Protein AF-A0AAP0NX34-F1 (afdb_monomer_lite)

Sequence (256 aa):
MAVDNGIPSLGGNAHNDNLYKAECFARQSLKLQDDLESLGLKIKHHEGNLRFLKSQENVLDEYILDVQVSLGKYHSSSIGTQVENGNLDGSQSEEKTIAQISQIENSAARVVCELKNGHTDQASNPSLINNVLGVVAALGKVEDDNLSWPYVGELAAGDPQKKLALPKPRPPNGTCPSGFIDFAVNMINVEIANSSCLTASGLGLRETLFYSLFSRLQVYKTRTEMMSALPCISDGALSLDGGMIKRTGFFSLGSR

Secondary structure (DSSP, 8-state):
-----------SSHHHHHHHHHHHHHHHHHHHHHHHHHHHHHHHHHHHHHHHHHHHHHHHHHHHHHHHHHHHHHHHHHTT-----S--HHHHHHHHHHHHHHTSTT-HHHHHHHHHHS---S-S-TTTGGG----HHHH-----S-------S-B-TT-TT--B-PPPP--TTSPSPTTEEEEHHHHS---GGGSSS-STTS--TIIIIIHHHHTT-EEES-HHHHHHTGGG-SS-EEETTS-EE-TTSPBP-S--

Foldseek 3Di:
DDDDDDDPPPDPDPVVVVVVVVVVVVVVVVVVVVVVVVVVVVVVVVVVVVVVVVVVVVVVVVVVVVVVVVVVVVVVVVVVDPDDDDDPPLVVVLVVLLVVLCVDPPDPLNVLSCVVPDPDDDDDDPVPNVPPPHDCSSQDDDDDDFFDDFAPAAFDPPDLQRHGPDDAFADPPGDRQPFWDAQPLRVDRGDSVQCWPPDPVTHGCSRGVSCSGRPREIEGADPVSVVVSVVRDQQWYAHPVGWTAHNVRDTDDDDD

pLDDT: mean 79.09, std 18.11, range [36.25, 98.56]

Structure (mmCIF, N/CA/C/O backbone):
data_AF-A0AAP0NX34-F1
#
_entry.id   AF-A0AAP0NX34-F1
#
loop_
_atom_site.group_PDB
_atom_site.id
_atom_site.type_symbol
_atom_site.label_atom_id
_atom_site.label_alt_id
_atom_site.label_comp_id
_atom_site.label_asym_id
_atom_site.label_entity_id
_atom_site.label_seq_id
_atom_site.pdbx_PDB_ins_code
_atom_site.Cartn_x
_atom_site.Cartn_y
_atom_site.Cartn_z
_atom_site.occupancy
_atom_site.B_iso_or_equiv
_atom_site.auth_seq_id
_atom_site.auth_comp_id
_atom_site.auth_asym_id
_atom_site.auth_atom_id
_atom_site.pdbx_PDB_model_num
ATOM 1 N N . MET A 1 1 ? 16.782 -55.923 -96.695 1.00 36.25 1 MET A N 1
ATOM 2 C CA . MET A 1 1 ? 18.089 -55.338 -96.312 1.00 36.25 1 MET A CA 1
ATOM 3 C C . MET A 1 1 ? 17.909 -53.830 -96.394 1.00 36.25 1 MET A C 1
ATOM 5 O O . MET A 1 1 ? 17.469 -53.391 -97.439 1.00 36.25 1 MET A O 1
ATOM 9 N N . ALA A 1 2 ? 18.092 -53.004 -95.373 1.00 37.66 2 ALA A N 1
ATOM 10 C CA . ALA A 1 2 ? 18.761 -53.158 -94.091 1.00 37.66 2 ALA A CA 1
ATOM 11 C C . ALA A 1 2 ? 17.989 -52.391 -92.995 1.00 37.66 2 ALA A C 1
ATOM 13 O O . ALA A 1 2 ? 17.083 -51.615 -93.284 1.00 37.66 2 ALA A O 1
ATOM 14 N N . VAL A 1 3 ? 18.344 -52.712 -91.757 1.00 45.59 3 VAL A N 1
ATOM 15 C CA . VAL A 1 3 ? 17.783 -52.283 -90.474 1.00 45.59 3 VAL A CA 1
ATOM 16 C C . VAL A 1 3 ? 18.402 -50.939 -90.085 1.00 45.59 3 VAL A C 1
ATOM 18 O O . VAL A 1 3 ? 19.604 -50.789 -90.286 1.00 45.59 3 VAL A O 1
ATOM 21 N N . ASP A 1 4 ? 17.650 -50.033 -89.456 1.00 36.56 4 ASP A N 1
ATOM 22 C CA . ASP A 1 4 ? 18.234 -49.203 -88.395 1.00 36.56 4 ASP A CA 1
ATOM 23 C C . ASP A 1 4 ? 17.209 -48.857 -87.302 1.00 36.56 4 ASP A C 1
ATOM 25 O O . ASP A 1 4 ? 16.029 -48.624 -87.566 1.00 36.56 4 ASP A O 1
ATOM 29 N N . ASN A 1 5 ? 17.692 -48.931 -86.066 1.00 40.81 5 ASN A N 1
ATOM 30 C CA . ASN A 1 5 ? 16.992 -48.943 -84.788 1.00 40.81 5 ASN A CA 1
ATOM 31 C C . ASN A 1 5 ? 17.168 -47.604 -84.047 1.00 40.81 5 ASN A C 1
ATOM 33 O O . ASN A 1 5 ? 18.237 -47.009 -84.093 1.00 40.81 5 ASN A O 1
ATOM 37 N N . GLY A 1 6 ? 16.189 -47.251 -83.203 1.00 41.56 6 GLY A N 1
ATOM 38 C CA . GLY A 1 6 ? 16.324 -46.259 -82.118 1.00 41.56 6 GLY A CA 1
ATOM 39 C C . GLY A 1 6 ? 16.130 -44.808 -82.579 1.00 41.56 6 GLY A C 1
ATOM 40 O O . GLY A 1 6 ? 16.539 -44.433 -83.662 1.00 41.56 6 GLY A O 1
ATOM 41 N N . ILE A 1 7 ? 15.497 -43.899 -81.837 1.00 41.50 7 ILE A N 1
ATOM 42 C CA . ILE A 1 7 ? 15.416 -43.686 -80.385 1.00 41.50 7 ILE A CA 1
ATOM 43 C C . ILE A 1 7 ? 14.105 -42.911 -80.111 1.00 41.50 7 ILE A C 1
ATOM 45 O O . ILE A 1 7 ? 13.767 -42.029 -80.904 1.00 41.50 7 ILE A O 1
ATOM 49 N N . PRO A 1 8 ? 13.358 -43.158 -79.014 1.00 42.84 8 PRO A N 1
ATOM 50 C CA . PRO A 1 8 ? 12.272 -42.262 -78.627 1.00 42.84 8 PRO A CA 1
ATOM 51 C C . PRO A 1 8 ? 12.887 -40.925 -78.205 1.00 42.84 8 PRO A C 1
ATOM 53 O O . PRO A 1 8 ? 13.727 -40.894 -77.305 1.00 42.84 8 PRO A O 1
ATOM 56 N N . SER A 1 9 ? 12.500 -39.821 -78.848 1.00 44.03 9 SER A N 1
ATOM 57 C CA . SER A 1 9 ? 12.979 -38.487 -78.485 1.00 44.03 9 SER A CA 1
ATOM 58 C C . SER A 1 9 ? 12.483 -38.097 -77.083 1.00 44.03 9 SER A C 1
ATOM 60 O O . SER A 1 9 ? 11.477 -37.406 -76.925 1.00 44.03 9 SER A O 1
ATOM 62 N N . LEU A 1 10 ? 13.199 -38.533 -76.045 1.00 53.19 10 LEU A N 1
ATOM 63 C CA . LEU A 1 10 ? 13.239 -37.856 -74.754 1.00 53.19 10 LEU A CA 1
ATOM 64 C C . LEU A 1 10 ? 14.082 -36.597 -74.947 1.00 53.19 10 LEU A C 1
ATOM 66 O O . LEU A 1 10 ? 15.306 -36.633 -74.869 1.00 53.19 10 LEU A O 1
ATOM 70 N N . GLY A 1 11 ? 13.435 -35.480 -75.250 1.00 48.69 11 GLY A N 1
ATOM 71 C CA . GLY A 1 11 ? 14.160 -34.247 -75.536 1.00 48.69 11 GLY A CA 1
ATOM 72 C C . GLY A 1 11 ? 13.284 -33.015 -75.458 1.00 48.69 11 GLY A C 1
ATOM 73 O O . GLY A 1 11 ? 13.286 -32.211 -76.378 1.00 48.69 11 GLY A O 1
ATOM 74 N N . GLY A 1 12 ? 12.496 -32.873 -74.395 1.00 53.00 12 GLY A N 1
ATOM 75 C CA . GLY A 1 12 ? 11.633 -31.703 -74.256 1.00 53.00 12 GLY A CA 1
ATOM 76 C C . GLY A 1 12 ? 10.910 -31.641 -72.922 1.00 53.00 12 GLY A C 1
ATOM 77 O O . GLY A 1 12 ? 9.695 -31.747 -72.902 1.00 53.00 12 GLY A O 1
ATOM 78 N N . ASN A 1 13 ? 11.643 -31.515 -71.811 1.00 54.19 13 ASN A N 1
ATOM 79 C CA . ASN A 1 13 ? 11.054 -30.959 -70.578 1.00 54.19 13 ASN A CA 1
ATOM 80 C C . ASN A 1 13 ? 12.083 -30.487 -69.539 1.00 54.19 13 ASN A C 1
ATOM 82 O O . ASN A 1 13 ? 11.799 -29.589 -68.758 1.00 54.19 13 ASN A O 1
ATOM 86 N N . ALA A 1 14 ? 13.317 -31.000 -69.575 1.00 54.62 14 ALA A N 1
ATOM 87 C CA . ALA A 1 14 ? 14.346 -30.638 -68.594 1.00 54.62 14 ALA A CA 1
ATOM 88 C C . ALA A 1 14 ? 14.770 -29.155 -68.633 1.00 54.62 14 ALA A C 1
ATOM 90 O O . ALA A 1 14 ? 15.223 -28.625 -67.625 1.00 54.62 14 ALA A O 1
ATOM 91 N N . HIS A 1 15 ? 14.642 -28.476 -69.779 1.00 56.78 15 HIS A N 1
ATOM 92 C CA . HIS A 1 15 ? 15.028 -27.065 -69.923 1.00 56.78 15 HIS A CA 1
ATOM 93 C C . HIS A 1 15 ? 13.960 -26.095 -69.399 1.00 56.78 15 HIS A C 1
ATOM 95 O O . HIS A 1 15 ? 14.303 -25.078 -68.804 1.00 56.78 15 HIS A O 1
ATOM 101 N N . ASN A 1 16 ? 12.678 -26.433 -69.566 1.00 59.91 16 ASN A N 1
ATOM 102 C CA . ASN A 1 16 ? 11.566 -25.602 -69.105 1.00 59.91 16 ASN A CA 1
ATOM 103 C C . ASN A 1 16 ? 11.371 -25.733 -67.582 1.00 59.91 16 ASN A C 1
ATOM 105 O O . ASN A 1 16 ? 11.170 -24.734 -66.898 1.00 59.91 16 ASN A O 1
ATOM 109 N N . ASP A 1 17 ? 11.568 -26.942 -67.037 1.00 65.56 17 ASP A N 1
ATOM 110 C CA . ASP A 1 17 ? 11.596 -27.185 -65.587 1.00 65.56 17 ASP A CA 1
ATOM 111 C C . ASP A 1 17 ? 12.757 -26.454 -64.895 1.00 65.56 17 ASP A C 1
ATOM 113 O O . ASP A 1 17 ? 12.591 -25.925 -63.796 1.00 65.56 17 ASP A O 1
ATOM 117 N N . ASN A 1 18 ? 13.936 -26.379 -65.528 1.00 71.25 18 ASN A N 1
ATOM 118 C CA . ASN A 1 18 ? 15.079 -25.648 -64.965 1.00 71.25 18 ASN A CA 1
ATOM 119 C C . ASN A 1 18 ? 14.868 -24.128 -64.980 1.00 71.25 18 ASN A C 1
ATOM 121 O O . ASN A 1 18 ? 15.279 -23.451 -64.039 1.00 71.25 18 ASN A O 1
ATOM 125 N N . LEU A 1 19 ? 14.214 -23.600 -66.020 1.00 72.75 19 LEU A N 1
ATOM 126 C CA . LEU A 1 19 ? 13.868 -22.182 -66.123 1.00 72.75 19 LEU A CA 1
ATOM 127 C C . LEU A 1 19 ? 12.848 -21.782 -65.045 1.00 72.75 19 LEU A C 1
ATOM 129 O O . LEU A 1 19 ? 13.095 -20.845 -64.288 1.00 72.75 19 LEU A O 1
ATOM 133 N N . TYR A 1 20 ? 11.773 -22.562 -64.886 1.00 77.44 20 TYR A N 1
ATOM 134 C CA . TYR A 1 20 ? 10.786 -22.365 -63.815 1.00 77.44 20 TYR A CA 1
ATOM 135 C C . TYR A 1 20 ? 11.410 -22.453 -62.417 1.00 77.44 20 TYR A C 1
ATOM 137 O O . TYR A 1 20 ? 11.075 -21.684 -61.514 1.00 77.44 20 TYR A O 1
ATOM 145 N N . LYS A 1 21 ? 12.354 -23.379 -62.218 1.00 83.31 21 LYS A N 1
ATOM 146 C CA . LYS A 1 21 ? 13.062 -23.532 -60.944 1.00 83.31 21 LYS A CA 1
ATOM 147 C C . LYS A 1 21 ? 13.964 -22.330 -60.648 1.00 83.31 21 LYS A C 1
ATOM 149 O O . LYS A 1 21 ? 13.986 -21.866 -59.509 1.00 83.31 21 LYS A O 1
ATOM 154 N N . ALA A 1 22 ? 14.653 -21.794 -61.656 1.00 83.88 22 ALA A N 1
ATOM 155 C CA . ALA A 1 22 ? 15.463 -20.582 -61.535 1.00 83.88 22 ALA A CA 1
ATOM 156 C C . ALA A 1 22 ? 14.613 -19.344 -61.194 1.00 83.88 22 ALA A C 1
ATOM 158 O O . ALA A 1 22 ? 14.986 -18.575 -60.308 1.00 83.88 22 ALA A O 1
ATOM 159 N N . GLU A 1 23 ? 13.441 -19.188 -61.815 1.00 85.81 23 GLU A N 1
ATOM 160 C CA . GLU A 1 23 ? 12.492 -18.113 -61.489 1.00 85.81 23 GLU A CA 1
ATOM 161 C C . GLU A 1 23 ? 11.945 -18.231 -60.058 1.00 85.81 23 GLU A C 1
ATOM 163 O O . GLU A 1 23 ? 11.877 -17.241 -59.325 1.00 85.81 23 GLU A O 1
ATOM 168 N N . CYS A 1 24 ? 11.613 -19.447 -59.612 1.00 87.62 24 CYS A N 1
ATOM 169 C CA . CYS A 1 24 ? 11.209 -19.703 -58.229 1.00 87.62 24 CYS A CA 1
ATOM 170 C C . CYS A 1 24 ? 12.305 -19.322 -57.221 1.00 87.62 24 CYS A C 1
ATOM 172 O O . CYS A 1 24 ? 12.002 -18.677 -56.213 1.00 87.62 24 CYS A O 1
ATOM 174 N N . PHE A 1 25 ? 13.565 -19.679 -57.495 1.00 90.31 25 PHE A N 1
ATOM 175 C CA . PHE A 1 25 ? 14.704 -19.291 -56.660 1.00 90.31 25 PHE A CA 1
ATOM 176 C C . PHE A 1 25 ? 14.913 -17.776 -56.637 1.00 90.31 25 PHE A C 1
ATOM 178 O O . PHE A 1 25 ? 15.097 -17.210 -55.560 1.00 90.31 25 PHE A O 1
ATOM 185 N N . ALA A 1 26 ? 14.824 -17.108 -57.789 1.00 90.12 26 ALA A N 1
ATOM 186 C CA . ALA A 1 26 ? 14.928 -15.655 -57.870 1.00 90.12 26 ALA A CA 1
ATOM 187 C C . ALA A 1 26 ? 13.830 -14.968 -57.041 1.00 90.12 26 ALA A C 1
ATOM 189 O O . ALA A 1 26 ? 14.116 -14.064 -56.256 1.00 90.12 26 ALA A O 1
ATOM 190 N N . ARG A 1 27 ? 12.584 -15.456 -57.125 1.00 92.25 27 ARG A N 1
ATOM 191 C CA . ARG A 1 27 ? 11.461 -14.930 -56.334 1.00 92.25 27 ARG A CA 1
ATOM 192 C C . ARG A 1 27 ? 11.652 -15.143 -54.832 1.00 92.25 27 ARG A C 1
ATOM 194 O O . ARG A 1 27 ? 11.312 -14.269 -54.039 1.00 92.25 27 ARG A O 1
ATOM 201 N N . GLN A 1 28 ? 12.188 -16.294 -54.430 1.00 94.00 28 GLN A N 1
ATOM 202 C CA . GLN A 1 28 ? 12.473 -16.582 -53.025 1.00 94.00 28 GLN A CA 1
ATOM 203 C C . GLN A 1 28 ? 13.630 -15.729 -52.489 1.00 94.00 28 GLN A C 1
ATOM 205 O O . GLN A 1 28 ? 13.544 -15.239 -51.367 1.00 94.00 28 GLN A O 1
ATOM 210 N N . SER A 1 29 ? 14.669 -15.505 -53.296 1.00 94.75 29 SER A N 1
ATOM 211 C CA . SER A 1 29 ? 15.779 -14.613 -52.955 1.00 94.75 29 SER A CA 1
ATOM 212 C C . SER A 1 29 ? 15.318 -13.166 -52.793 1.00 94.75 29 SER A C 1
ATOM 214 O O . SER A 1 29 ? 15.733 -12.512 -51.843 1.00 94.75 29 SER A O 1
ATOM 216 N N . LEU A 1 30 ? 14.435 -12.680 -53.675 1.00 95.25 30 LEU A N 1
ATOM 217 C CA . LEU A 1 30 ? 13.863 -11.335 -53.570 1.00 95.25 30 LEU A CA 1
ATOM 218 C C . LEU A 1 30 ? 13.044 -11.183 -52.284 1.00 95.25 30 LEU A C 1
ATOM 220 O O . LEU A 1 30 ? 13.237 -10.233 -51.538 1.00 95.25 30 LEU A O 1
ATOM 224 N N . LYS A 1 31 ? 12.207 -12.176 -51.962 1.0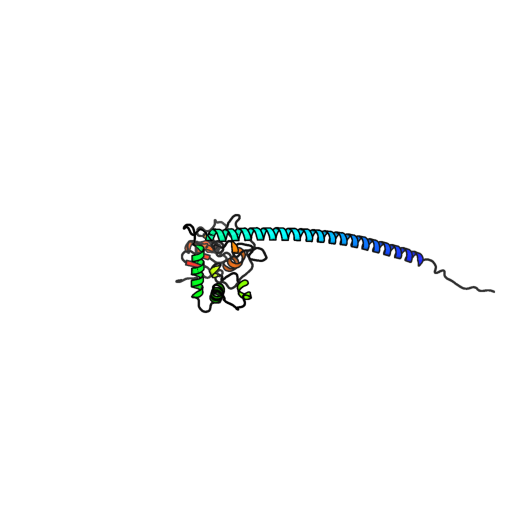0 95.62 31 LYS A N 1
ATOM 225 C CA . LYS A 1 31 ? 11.451 -12.173 -50.706 1.00 95.62 31 LYS A CA 1
ATOM 226 C C . LYS A 1 31 ? 12.370 -12.136 -49.477 1.00 95.62 31 LYS A C 1
ATOM 228 O O . LYS A 1 31 ? 12.110 -11.386 -48.546 1.00 95.62 31 LYS A O 1
ATOM 233 N N . LEU A 1 32 ? 13.445 -12.928 -49.475 1.00 95.88 32 LEU A N 1
ATOM 234 C CA . LEU A 1 32 ? 14.432 -12.915 -48.389 1.00 95.88 32 LEU A CA 1
ATOM 235 C C . LEU A 1 32 ? 15.150 -11.565 -48.278 1.00 95.88 32 LEU A C 1
ATOM 237 O O . LEU A 1 32 ? 15.477 -11.140 -47.173 1.00 95.88 32 LEU A O 1
ATOM 241 N N . GLN A 1 33 ? 15.392 -10.898 -49.405 1.00 96.94 33 GLN A N 1
ATOM 242 C CA . GLN A 1 33 ? 15.968 -9.560 -49.435 1.00 96.94 33 GLN A CA 1
ATOM 243 C C . GLN A 1 33 ? 15.011 -8.526 -48.826 1.00 96.94 33 GLN A C 1
ATOM 245 O O . GLN A 1 33 ? 15.437 -7.765 -47.959 1.00 96.94 33 GLN A O 1
ATOM 250 N N . ASP A 1 34 ? 13.731 -8.551 -49.204 1.00 97.25 34 ASP A N 1
ATOM 251 C CA . ASP A 1 34 ? 12.701 -7.675 -48.630 1.00 97.25 34 ASP A CA 1
ATOM 252 C C . ASP A 1 34 ? 12.548 -7.914 -47.114 1.00 97.25 34 ASP A C 1
ATOM 254 O O . ASP A 1 34 ? 12.470 -6.971 -46.320 1.00 97.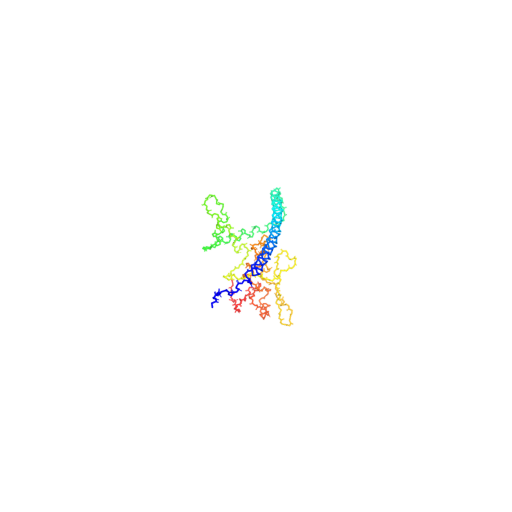25 34 ASP A O 1
ATOM 258 N N . ASP A 1 35 ? 12.562 -9.182 -46.689 1.00 97.69 35 ASP A N 1
ATOM 259 C CA . ASP A 1 35 ? 12.494 -9.569 -45.277 1.00 97.69 35 ASP A CA 1
ATOM 260 C C . ASP A 1 35 ? 13.730 -9.073 -44.495 1.00 97.69 35 ASP A C 1
ATOM 262 O O . ASP A 1 35 ? 13.599 -8.589 -43.364 1.00 97.69 35 ASP A O 1
ATOM 266 N N . LEU A 1 36 ? 14.928 -9.143 -45.090 1.00 97.94 36 LEU A N 1
ATOM 267 C CA . LEU A 1 36 ? 16.171 -8.645 -44.490 1.00 97.94 36 LEU A CA 1
ATOM 268 C C . LEU A 1 36 ? 16.170 -7.116 -44.367 1.00 97.94 36 LEU A C 1
ATOM 270 O O . LEU A 1 36 ? 16.575 -6.584 -43.330 1.00 97.94 36 LEU A O 1
ATOM 274 N N . GLU A 1 37 ? 15.689 -6.406 -45.388 1.00 97.88 37 GLU A N 1
ATOM 275 C CA . GLU A 1 37 ? 15.537 -4.950 -45.349 1.00 97.88 37 GLU A CA 1
ATOM 276 C C . GLU A 1 37 ? 14.535 -4.534 -44.264 1.00 97.88 37 GLU A C 1
ATOM 278 O O . GLU A 1 37 ? 14.823 -3.659 -43.440 1.00 97.88 37 GLU A O 1
ATOM 283 N N . SER A 1 38 ? 13.397 -5.228 -44.182 1.00 97.88 38 SER A N 1
ATOM 284 C CA . SER A 1 38 ? 12.403 -5.027 -43.125 1.00 97.88 38 SER A CA 1
ATOM 285 C C . SER A 1 38 ? 12.995 -5.245 -41.728 1.00 97.88 38 SER A C 1
ATOM 287 O O . SER A 1 38 ? 12.756 -4.452 -40.810 1.00 97.88 38 SER A O 1
ATOM 289 N N . LEU A 1 39 ? 13.808 -6.293 -41.552 1.00 98.25 39 LEU A N 1
ATOM 290 C CA . LEU A 1 39 ? 14.499 -6.559 -40.292 1.00 98.25 39 LEU A CA 1
ATOM 291 C C . LEU A 1 39 ? 15.499 -5.447 -39.953 1.00 98.25 39 LEU A C 1
ATOM 293 O O . LEU A 1 39 ? 15.530 -4.992 -38.810 1.00 98.25 39 LEU A O 1
ATOM 297 N N . GLY A 1 40 ? 16.259 -4.960 -40.936 1.00 98.56 40 GLY A N 1
ATOM 298 C CA . GLY A 1 40 ? 17.170 -3.827 -40.768 1.00 98.56 40 GLY A CA 1
ATOM 299 C C . GLY A 1 40 ? 16.451 -2.560 -40.295 1.00 98.56 40 GLY A C 1
ATOM 300 O O . GLY A 1 40 ? 16.908 -1.894 -39.363 1.00 98.56 40 GLY A O 1
ATOM 301 N N . LEU A 1 41 ? 15.277 -2.261 -40.861 1.00 98.19 41 LEU A N 1
ATOM 302 C CA . LEU A 1 41 ? 14.435 -1.143 -40.419 1.00 98.19 41 LEU A CA 1
ATOM 303 C C . LEU A 1 41 ? 13.933 -1.326 -38.978 1.00 98.19 41 LEU A C 1
ATOM 305 O O . LEU A 1 41 ? 13.957 -0.369 -38.200 1.00 98.19 41 LEU A O 1
ATOM 309 N N . LYS A 1 42 ? 13.532 -2.544 -38.590 1.00 98.56 42 LYS A N 1
ATOM 310 C CA . LYS A 1 42 ? 13.136 -2.859 -37.204 1.00 98.56 42 LYS A CA 1
ATOM 311 C C . LYS A 1 42 ? 14.296 -2.701 -36.223 1.00 98.56 42 LYS A C 1
ATOM 313 O O . LYS A 1 42 ? 14.107 -2.098 -35.169 1.00 98.56 42 LYS A O 1
ATOM 318 N N . ILE A 1 43 ? 15.491 -3.183 -36.571 1.00 98.50 43 ILE A N 1
ATOM 319 C CA . ILE A 1 43 ? 16.702 -3.012 -35.752 1.00 98.50 43 ILE A CA 1
ATOM 320 C C . ILE A 1 43 ? 16.981 -1.524 -35.554 1.00 98.50 43 ILE A C 1
ATOM 322 O O . ILE A 1 43 ? 17.070 -1.066 -34.418 1.00 98.50 43 ILE A O 1
ATOM 326 N N . LYS A 1 44 ? 17.007 -0.744 -36.641 1.00 98.44 44 LYS A N 1
ATOM 327 C CA . LYS A 1 44 ? 17.222 0.707 -36.580 1.00 98.44 44 LYS A CA 1
ATOM 328 C C . LYS A 1 44 ? 16.189 1.409 -35.693 1.00 98.44 44 LYS A C 1
ATOM 330 O O . LYS A 1 44 ? 16.541 2.322 -34.943 1.00 98.44 44 LYS A O 1
ATOM 335 N N . HIS A 1 45 ? 14.922 0.997 -35.767 1.00 98.25 45 HIS A N 1
ATOM 336 C CA . HIS A 1 45 ? 13.866 1.522 -34.904 1.00 98.25 45 HIS A CA 1
ATOM 337 C C . HIS A 1 45 ? 14.121 1.195 -33.424 1.00 98.25 45 HIS A C 1
ATOM 339 O O . HIS A 1 45 ? 14.086 2.096 -32.588 1.00 98.25 45 HIS A O 1
ATOM 345 N N . HIS A 1 46 ? 14.449 -0.058 -33.095 1.00 98.50 46 HIS A N 1
ATOM 346 C CA . HIS A 1 46 ? 14.759 -0.460 -31.721 1.00 98.50 46 HIS A CA 1
ATOM 347 C C . HIS A 1 46 ? 16.016 0.220 -31.170 1.00 98.50 46 HIS A C 1
ATOM 349 O O . HIS A 1 46 ? 16.001 0.668 -30.028 1.00 98.50 46 HIS A O 1
ATOM 355 N N . GLU A 1 47 ? 17.069 0.385 -31.973 1.00 98.56 47 GLU A N 1
ATOM 356 C CA . GLU A 1 47 ? 18.246 1.173 -31.591 1.00 98.56 47 GLU A CA 1
ATOM 357 C C . GLU A 1 47 ? 17.885 2.633 -31.292 1.00 98.56 47 GLU A C 1
ATOM 359 O O . GLU A 1 47 ? 18.403 3.228 -30.346 1.00 98.56 47 GLU A O 1
ATOM 364 N N . GLY A 1 48 ? 16.977 3.216 -32.082 1.00 98.56 48 GLY A N 1
ATOM 365 C CA . GLY A 1 48 ? 16.409 4.536 -31.815 1.00 98.56 48 GLY A CA 1
ATOM 366 C C . GLY A 1 48 ? 15.696 4.595 -30.466 1.00 98.56 48 GLY A C 1
ATOM 367 O O . GLY A 1 48 ? 15.982 5.485 -29.665 1.00 98.56 48 GLY A O 1
ATOM 368 N N . ASN A 1 49 ? 14.832 3.619 -30.185 1.00 98.50 49 ASN A N 1
ATOM 369 C CA . ASN A 1 49 ? 14.097 3.536 -28.922 1.00 98.50 49 ASN A CA 1
ATOM 370 C C . ASN A 1 49 ? 15.033 3.333 -27.722 1.00 98.50 49 ASN A C 1
ATOM 372 O O . ASN A 1 49 ? 14.822 3.955 -26.687 1.00 98.50 49 ASN A O 1
ATOM 376 N N . LEU A 1 50 ? 16.088 2.523 -27.854 1.00 98.44 50 LEU A N 1
ATOM 377 C CA . LEU A 1 50 ? 17.089 2.334 -26.798 1.00 98.44 50 LEU A CA 1
ATOM 378 C C . LEU A 1 50 ? 17.830 3.635 -26.483 1.00 98.44 50 LEU A C 1
ATOM 380 O O . LEU A 1 50 ? 17.976 3.982 -25.314 1.00 98.44 50 LEU A O 1
ATOM 384 N N . ARG A 1 51 ? 18.245 4.393 -27.509 1.00 98.50 51 ARG A N 1
ATOM 385 C CA . ARG A 1 51 ? 18.855 5.719 -27.307 1.00 98.50 51 ARG A CA 1
ATOM 386 C C . ARG A 1 51 ? 17.895 6.681 -26.609 1.00 98.50 51 ARG A C 1
ATOM 388 O O . ARG A 1 51 ? 18.309 7.395 -25.700 1.00 98.50 51 ARG A O 1
ATOM 395 N N . PHE A 1 52 ? 16.622 6.677 -27.004 1.00 98.50 52 PHE A N 1
ATOM 396 C CA . PHE A 1 52 ? 15.594 7.497 -26.369 1.00 98.50 52 PHE A CA 1
ATOM 397 C C . PHE A 1 52 ? 15.388 7.117 -24.896 1.00 98.50 52 PHE A C 1
ATOM 399 O O . PHE A 1 52 ? 15.489 7.983 -24.031 1.00 98.50 52 PHE A O 1
ATOM 406 N N . LEU A 1 53 ? 15.169 5.837 -24.586 1.00 98.44 53 LEU A N 1
ATOM 407 C CA . LEU A 1 53 ? 14.980 5.370 -23.209 1.00 98.44 53 LEU A CA 1
ATOM 408 C C . LEU A 1 53 ? 16.204 5.664 -22.339 1.00 98.44 53 LEU A C 1
ATOM 410 O O . LEU A 1 53 ? 16.042 6.151 -21.226 1.00 98.44 53 LEU A O 1
ATOM 414 N N . LYS A 1 54 ? 17.419 5.478 -22.870 1.00 98.19 54 LYS A N 1
ATOM 415 C CA . LYS A 1 54 ? 18.651 5.827 -22.153 1.00 98.19 54 LYS A CA 1
ATOM 416 C C . LYS A 1 54 ? 18.746 7.325 -21.857 1.00 98.19 54 LYS A C 1
ATOM 418 O O . LYS A 1 54 ? 19.204 7.716 -20.792 1.00 98.19 54 LYS A O 1
ATOM 423 N N . SER A 1 55 ? 18.280 8.175 -22.775 1.00 98.06 55 SER A N 1
ATOM 424 C CA . SER A 1 55 ? 18.206 9.616 -22.515 1.00 98.06 55 SER A CA 1
ATOM 425 C C . SER A 1 55 ? 17.194 9.962 -21.418 1.00 98.06 55 SER A C 1
ATOM 427 O O . SER A 1 55 ? 17.483 10.819 -20.592 1.00 98.06 55 SER A O 1
ATOM 429 N N . GLN A 1 56 ? 16.048 9.271 -21.365 1.00 98.12 56 GLN A N 1
ATOM 430 C CA . GLN A 1 56 ? 15.043 9.464 -20.313 1.00 98.12 56 GLN A CA 1
ATOM 431 C C . GLN A 1 56 ? 15.551 8.988 -18.945 1.00 98.12 56 GLN A C 1
ATOM 433 O O . GLN A 1 56 ? 15.338 9.678 -17.957 1.00 98.12 56 GLN A O 1
ATOM 438 N N . GLU A 1 57 ? 16.258 7.854 -18.895 1.00 97.31 57 GLU A N 1
ATOM 439 C CA . GLU A 1 57 ? 16.933 7.352 -17.688 1.00 97.31 57 GLU A CA 1
ATOM 440 C C . GLU A 1 57 ? 17.887 8.410 -17.123 1.00 97.31 57 GLU A C 1
ATOM 442 O O . GLU A 1 57 ? 17.733 8.820 -15.980 1.00 97.31 57 GLU A O 1
ATOM 447 N N . ASN A 1 58 ? 18.778 8.949 -17.961 1.00 96.56 58 ASN A N 1
ATOM 448 C CA . ASN A 1 58 ? 19.725 9.977 -17.530 1.00 96.56 58 ASN A CA 1
ATOM 449 C C . ASN A 1 58 ? 19.018 11.247 -17.016 1.00 96.56 58 ASN A C 1
ATOM 451 O O . ASN A 1 58 ? 19.467 11.854 -16.052 1.00 96.56 58 ASN A O 1
ATOM 455 N N . VAL A 1 59 ? 17.911 11.665 -17.645 1.00 97.81 59 VAL A N 1
ATOM 456 C CA . VAL A 1 59 ? 17.125 12.824 -17.178 1.00 97.81 59 VAL A CA 1
ATOM 457 C C . VAL A 1 59 ? 16.510 12.561 -15.800 1.00 97.81 59 VAL A C 1
ATOM 459 O O . VAL A 1 59 ? 16.505 13.457 -14.956 1.00 97.81 59 VAL A O 1
ATOM 462 N N . LEU A 1 60 ? 15.996 11.351 -15.561 1.00 97.31 60 LEU A N 1
ATOM 463 C CA . LEU A 1 60 ? 15.453 10.967 -14.258 1.00 97.31 60 LEU A CA 1
ATOM 464 C C . LEU A 1 60 ? 16.547 10.887 -13.191 1.00 97.31 60 LEU A C 1
ATOM 466 O O . LEU A 1 60 ? 16.320 11.359 -12.080 1.00 97.31 60 LEU A O 1
ATOM 470 N N . ASP A 1 61 ? 17.725 10.359 -13.523 1.00 96.62 61 ASP A N 1
ATOM 471 C CA . ASP A 1 61 ? 18.864 10.287 -12.602 1.00 96.62 61 ASP A CA 1
ATOM 472 C C . ASP A 1 61 ? 19.320 11.683 -12.151 1.00 96.62 61 ASP A C 1
ATOM 474 O O . ASP A 1 61 ? 19.492 11.921 -10.954 1.00 96.62 61 ASP A O 1
ATOM 478 N N . GLU A 1 62 ? 19.433 12.637 -13.082 1.00 96.56 62 GLU A N 1
ATOM 479 C CA . GLU A 1 62 ? 19.748 14.037 -12.759 1.00 96.56 62 GLU A CA 1
ATOM 480 C C . GLU A 1 62 ? 18.667 14.676 -11.870 1.00 96.56 62 GLU A C 1
ATOM 482 O O . GLU A 1 62 ? 18.978 15.401 -10.925 1.00 96.56 62 GLU A O 1
ATOM 487 N N . TYR A 1 63 ? 17.388 14.373 -12.118 1.00 96.56 63 TYR A N 1
ATOM 488 C CA . TYR A 1 63 ? 16.289 14.864 -11.284 1.00 96.56 63 TYR A CA 1
ATOM 489 C C . TYR A 1 63 ? 16.321 14.274 -9.866 1.00 96.56 63 TYR A C 1
ATOM 491 O O . TYR A 1 63 ? 16.119 14.995 -8.888 1.00 96.56 63 TYR A O 1
ATOM 499 N N . ILE A 1 64 ? 16.605 12.974 -9.731 1.00 95.25 64 ILE A N 1
ATOM 500 C CA . ILE A 1 64 ? 16.775 12.322 -8.426 1.00 95.25 64 ILE A CA 1
ATOM 501 C C . ILE A 1 64 ? 17.935 12.971 -7.669 1.00 95.25 64 ILE A C 1
ATOM 503 O O . ILE A 1 64 ? 17.791 13.273 -6.481 1.00 95.25 64 ILE A O 1
ATOM 507 N N . LEU A 1 65 ? 19.057 13.222 -8.349 1.00 93.75 65 LEU A N 1
ATOM 508 C CA . LEU A 1 65 ? 20.219 13.874 -7.756 1.00 93.75 65 LEU A CA 1
ATOM 509 C C . LEU A 1 65 ? 19.874 15.279 -7.238 1.00 93.75 65 LEU A C 1
ATOM 511 O O . LEU A 1 65 ? 20.219 15.613 -6.105 1.00 93.75 65 LEU A O 1
ATOM 515 N N . ASP A 1 66 ? 19.147 16.084 -8.015 1.00 94.25 66 ASP A N 1
ATOM 516 C CA . ASP A 1 66 ? 18.717 17.426 -7.601 1.00 94.25 66 ASP A CA 1
ATOM 517 C C . ASP A 1 66 ? 17.789 17.398 -6.373 1.00 94.25 66 ASP A C 1
ATOM 519 O O . ASP A 1 66 ? 17.975 18.163 -5.417 1.00 94.25 66 ASP A O 1
ATOM 523 N N . VAL A 1 67 ? 16.836 16.458 -6.337 1.00 92.19 67 VAL A N 1
ATOM 524 C CA . VAL A 1 67 ? 15.954 16.254 -5.176 1.00 92.19 67 VAL A CA 1
ATOM 525 C C . VAL A 1 67 ? 16.761 15.839 -3.944 1.00 92.19 67 VAL A C 1
ATOM 527 O O . VAL A 1 67 ? 16.532 16.376 -2.858 1.00 92.19 67 VAL A O 1
ATOM 530 N N . GLN A 1 68 ? 17.736 14.938 -4.089 1.00 90.12 68 GLN A N 1
ATOM 531 C CA . GLN A 1 68 ? 18.616 14.518 -2.993 1.00 90.12 68 GLN A CA 1
ATOM 532 C C . GLN A 1 68 ? 19.479 15.671 -2.466 1.00 90.12 68 GLN A C 1
ATOM 534 O O . GLN A 1 68 ? 19.586 15.853 -1.252 1.00 90.12 68 GLN A O 1
ATOM 539 N N . VAL A 1 69 ? 20.059 16.484 -3.355 1.00 91.38 69 VAL A N 1
ATOM 540 C CA . VAL A 1 69 ? 20.838 17.676 -2.982 1.00 91.38 69 VAL A CA 1
ATOM 541 C C . VAL A 1 69 ? 19.957 18.684 -2.248 1.00 91.38 69 VAL A C 1
ATOM 543 O O . VAL A 1 69 ? 20.364 19.230 -1.219 1.00 91.38 69 VAL A O 1
ATOM 546 N N . SER A 1 70 ? 18.745 18.919 -2.748 1.00 89.38 70 SER A N 1
ATOM 547 C CA . SER A 1 70 ? 17.769 19.802 -2.113 1.00 89.38 70 SER A CA 1
ATOM 548 C C . SER A 1 70 ? 17.411 19.305 -0.713 1.00 89.38 70 SER A C 1
ATOM 550 O O . SER A 1 70 ? 17.528 20.060 0.252 1.00 89.38 70 SER A O 1
ATOM 552 N N . LEU A 1 71 ? 17.071 18.022 -0.572 1.00 85.19 71 LEU A N 1
ATOM 553 C CA . LEU A 1 71 ? 16.745 17.395 0.709 1.00 85.19 71 LEU A CA 1
ATOM 554 C C . LEU A 1 71 ? 17.918 17.469 1.707 1.00 85.19 71 LEU A C 1
ATOM 556 O O . LEU A 1 71 ? 17.728 17.844 2.864 1.00 85.19 71 LEU A O 1
ATOM 560 N N . GLY A 1 72 ? 19.148 17.205 1.256 1.00 80.75 72 GLY A N 1
ATOM 561 C CA . GLY A 1 72 ? 20.356 17.327 2.080 1.00 80.75 72 GLY A CA 1
ATOM 562 C C . GLY A 1 72 ? 20.604 18.755 2.586 1.00 80.75 72 GLY A C 1
ATOM 563 O O . GLY A 1 72 ? 20.980 18.948 3.748 1.00 80.75 72 GLY A O 1
ATOM 564 N N . LYS A 1 73 ? 20.328 19.772 1.757 1.00 78.19 73 LYS A N 1
ATOM 565 C CA . LYS A 1 73 ? 20.358 21.184 2.174 1.00 78.19 73 LYS A CA 1
ATOM 566 C C . LYS A 1 73 ? 19.272 21.487 3.207 1.00 78.19 73 LYS A C 1
ATOM 568 O O . LYS A 1 73 ? 19.595 22.105 4.218 1.00 78.19 73 LYS A O 1
ATOM 573 N N . TYR A 1 74 ? 18.037 21.012 3.004 1.00 71.25 74 TYR A N 1
ATOM 574 C CA . TYR A 1 74 ? 16.938 21.182 3.966 1.00 71.25 74 TYR A CA 1
ATOM 575 C C . TYR A 1 74 ? 17.291 20.626 5.347 1.00 71.25 74 TYR A C 1
ATOM 577 O O . TYR A 1 74 ? 17.132 21.328 6.346 1.00 71.25 74 TYR A O 1
ATOM 585 N N . HIS A 1 75 ? 17.827 19.407 5.419 1.00 67.44 75 HIS A N 1
ATOM 586 C CA . HIS A 1 75 ? 18.227 18.801 6.692 1.00 67.44 75 HIS A CA 1
ATOM 587 C C . HIS A 1 75 ? 19.402 19.535 7.351 1.00 67.44 75 HIS A C 1
ATOM 589 O O . HIS A 1 75 ? 19.392 19.746 8.563 1.00 67.44 75 HIS A O 1
ATOM 595 N N . SER A 1 76 ? 20.361 20.019 6.558 1.00 68.56 76 SER A N 1
ATOM 596 C CA . SER A 1 76 ? 21.487 20.819 7.059 1.00 68.56 76 SER A CA 1
ATOM 597 C C . SER A 1 76 ? 21.049 22.201 7.571 1.00 68.56 76 SER A C 1
ATOM 599 O O . SER A 1 76 ? 21.584 22.681 8.567 1.00 68.56 76 SER A O 1
ATOM 601 N N . SER A 1 77 ? 20.044 22.831 6.945 1.00 57.22 77 SER A N 1
ATOM 602 C CA . SER A 1 77 ? 19.453 24.091 7.422 1.00 57.22 77 SER A CA 1
ATOM 603 C C . SER A 1 77 ? 18.507 23.906 8.612 1.00 57.22 77 SER A C 1
ATOM 605 O O . SER A 1 77 ? 18.469 24.757 9.493 1.00 57.22 77 SER A O 1
ATOM 607 N N . SER A 1 78 ? 17.785 22.782 8.683 1.00 50.12 78 SER A N 1
ATOM 608 C CA . SER A 1 78 ? 16.852 22.477 9.777 1.00 50.12 78 SER A CA 1
ATOM 609 C C . SER A 1 78 ? 17.571 22.133 11.086 1.00 50.12 78 SER A C 1
ATOM 611 O O . SER A 1 78 ? 17.007 22.333 12.157 1.00 50.12 78 SER A O 1
ATOM 613 N N . ILE A 1 79 ? 18.821 21.667 11.017 1.00 51.25 79 ILE A N 1
ATOM 614 C CA . ILE A 1 79 ? 19.707 21.506 12.182 1.00 51.25 79 ILE A CA 1
ATOM 615 C C . ILE A 1 79 ? 20.177 22.864 12.741 1.00 51.25 79 ILE A C 1
ATOM 617 O O . ILE A 1 79 ? 20.513 22.961 13.919 1.00 51.25 79 ILE A O 1
ATOM 621 N N . GLY A 1 80 ? 20.150 23.933 11.936 1.00 46.84 80 GLY A N 1
ATOM 622 C CA . GLY A 1 80 ? 20.575 25.282 12.326 1.00 46.84 80 GLY A CA 1
ATOM 623 C C . GLY A 1 80 ? 19.512 26.139 13.022 1.00 46.84 80 GLY A C 1
ATOM 624 O O . GLY A 1 80 ? 19.795 27.285 13.361 1.00 46.84 80 GLY A O 1
ATOM 625 N N . THR A 1 81 ? 18.290 25.641 13.232 1.00 42.09 81 THR A N 1
ATOM 626 C CA . THR A 1 81 ? 17.214 26.409 13.886 1.00 42.09 81 THR A CA 1
ATOM 627 C C . THR A 1 81 ? 16.516 25.566 14.951 1.00 42.09 81 THR A C 1
ATOM 629 O O . THR A 1 81 ? 15.335 25.253 14.857 1.00 42.09 81 THR A O 1
ATOM 632 N N . GLN A 1 82 ? 17.249 25.225 16.015 1.00 46.12 82 GLN A N 1
ATOM 633 C CA . GLN A 1 82 ? 16.621 25.026 17.322 1.00 46.12 82 GLN A CA 1
ATOM 634 C C . GLN A 1 82 ? 16.148 26.391 17.840 1.00 46.12 82 GLN A C 1
ATOM 636 O O . GLN A 1 82 ? 16.848 27.060 18.594 1.00 46.12 82 GLN A O 1
ATOM 641 N N . VAL A 1 83 ? 14.965 26.819 17.404 1.00 40.78 83 VAL A N 1
ATOM 642 C CA . VAL A 1 83 ? 14.136 27.757 18.164 1.00 40.78 83 VAL A CA 1
ATOM 643 C C . VAL A 1 83 ? 12.709 27.222 18.121 1.00 40.78 83 VAL A C 1
ATOM 645 O O . VAL A 1 83 ? 12.155 26.954 17.060 1.00 40.78 83 VAL A O 1
ATOM 648 N N . GLU A 1 84 ? 12.184 26.993 19.316 1.00 46.75 84 GLU A N 1
ATOM 649 C CA . GLU A 1 84 ? 10.900 26.395 19.664 1.00 46.75 84 GLU A CA 1
ATOM 650 C C . GLU A 1 84 ? 9.715 26.916 18.830 1.00 46.75 84 GLU A C 1
ATOM 652 O O . GLU A 1 84 ? 9.411 28.107 18.864 1.00 46.75 84 GLU A O 1
ATOM 657 N N . ASN A 1 85 ? 9.013 26.014 18.131 1.00 41.62 85 ASN A N 1
ATOM 658 C CA . ASN A 1 85 ? 7.550 25.824 18.185 1.00 41.62 85 ASN A CA 1
ATOM 659 C C . ASN A 1 85 ? 7.010 25.110 16.935 1.00 41.62 85 ASN A C 1
ATOM 661 O O . ASN A 1 85 ? 7.125 25.617 15.823 1.00 41.62 85 ASN A O 1
ATOM 665 N N . GLY A 1 86 ? 6.297 23.998 17.158 1.00 41.84 86 GLY A N 1
ATOM 666 C CA . GLY A 1 86 ? 5.325 23.439 16.210 1.00 41.84 86 GLY A CA 1
ATOM 667 C C . GLY A 1 86 ? 5.567 21.986 15.789 1.00 41.84 86 GLY A C 1
ATOM 668 O O . GLY A 1 86 ? 6.173 21.739 14.756 1.00 41.84 86 GLY A O 1
ATOM 669 N N . ASN A 1 87 ? 4.966 21.053 16.540 1.00 40.34 87 ASN A N 1
ATOM 670 C CA . ASN A 1 87 ? 4.622 19.668 16.164 1.00 40.34 87 ASN A CA 1
ATOM 671 C C . ASN A 1 87 ? 5.764 18.627 16.083 1.00 40.34 87 ASN A C 1
ATOM 673 O O . ASN A 1 87 ? 6.109 18.123 15.020 1.00 40.34 87 ASN A O 1
ATOM 677 N N . LEU A 1 88 ? 6.251 18.223 17.263 1.00 39.75 88 LEU A N 1
ATOM 678 C CA . LEU A 1 88 ? 7.175 17.104 17.538 1.00 39.75 88 LEU A CA 1
ATOM 679 C C . LEU A 1 88 ? 6.443 15.837 18.055 1.00 39.75 88 LEU A C 1
ATOM 681 O O . LEU A 1 88 ? 6.954 15.123 18.911 1.00 39.75 88 LEU A O 1
ATOM 685 N N . ASP A 1 89 ? 5.225 15.559 17.581 1.00 42.94 89 ASP A N 1
ATOM 686 C CA . ASP A 1 89 ? 4.378 14.492 18.159 1.00 42.94 89 ASP A CA 1
ATOM 687 C C . ASP A 1 89 ? 4.652 13.087 17.566 1.00 42.94 89 ASP A C 1
ATOM 689 O O . ASP A 1 89 ? 4.410 12.064 18.201 1.00 42.94 89 ASP A O 1
ATOM 693 N N . GLY A 1 90 ? 5.232 13.006 16.359 1.00 46.50 90 GLY A N 1
ATOM 694 C CA . GLY A 1 90 ? 5.485 11.727 15.674 1.00 46.50 90 GLY A CA 1
ATOM 695 C C . GLY A 1 90 ? 6.623 10.899 16.285 1.00 46.50 90 GLY A C 1
ATOM 696 O O . GLY A 1 90 ? 6.450 9.714 16.567 1.00 46.50 90 GLY A O 1
ATOM 697 N N . SER A 1 91 ? 7.773 11.527 16.551 1.00 48.16 91 SER A N 1
ATOM 698 C CA . SER A 1 91 ? 8.971 10.815 17.023 1.00 48.16 91 SER A CA 1
ATOM 699 C C . SER A 1 91 ? 8.829 10.257 18.444 1.00 48.16 91 SER A C 1
ATOM 701 O O . SER A 1 91 ? 9.381 9.201 18.736 1.00 48.16 91 SER A O 1
ATOM 703 N N . GLN A 1 92 ? 8.034 10.894 19.316 1.00 48.91 92 GLN A N 1
ATOM 704 C CA . GLN A 1 92 ? 7.804 10.387 20.677 1.00 48.91 92 GLN A CA 1
ATOM 705 C C . GLN A 1 92 ? 6.893 9.146 20.708 1.00 48.91 92 GLN A C 1
ATOM 707 O O . GLN A 1 92 ? 7.054 8.280 21.570 1.00 48.91 92 GLN A O 1
ATOM 712 N N . SER A 1 93 ? 5.940 9.032 19.773 1.00 60.34 93 SER A N 1
ATOM 713 C CA . SER A 1 93 ? 5.028 7.883 19.687 1.00 60.34 93 SER A CA 1
ATOM 714 C C . SER A 1 93 ? 5.731 6.621 19.179 1.00 60.34 93 SER A C 1
ATOM 716 O O . SER A 1 93 ? 5.495 5.527 19.704 1.00 60.34 93 SER A O 1
ATOM 718 N N . GLU A 1 94 ? 6.608 6.756 18.180 1.00 65.50 94 GLU A N 1
ATOM 719 C CA . GLU A 1 94 ? 7.383 5.631 17.645 1.00 65.50 94 GLU A CA 1
ATOM 720 C C . GLU A 1 94 ? 8.369 5.103 18.695 1.00 65.50 94 GLU A C 1
ATOM 722 O O . GLU A 1 94 ? 8.364 3.910 18.998 1.00 65.50 94 GLU A O 1
ATOM 727 N N . GLU A 1 95 ? 9.135 5.990 19.334 1.00 71.75 95 GLU A N 1
ATOM 728 C CA . GLU A 1 95 ? 10.106 5.620 20.366 1.00 71.75 95 GLU A CA 1
ATOM 729 C C . GLU A 1 95 ? 9.435 4.912 21.554 1.00 71.75 95 GLU A C 1
ATOM 731 O O . GLU A 1 95 ? 9.899 3.870 22.024 1.00 71.75 95 GLU A O 1
ATOM 736 N N . LYS A 1 96 ? 8.264 5.401 21.982 1.00 76.25 96 LYS A N 1
ATOM 737 C CA . LYS A 1 96 ? 7.451 4.751 23.018 1.00 76.25 96 LYS A CA 1
ATOM 738 C C . LYS A 1 96 ? 6.935 3.376 22.585 1.00 76.25 96 LYS A C 1
ATOM 740 O O . LYS A 1 96 ? 6.886 2.460 23.407 1.00 76.25 96 LYS A O 1
ATOM 745 N N . THR A 1 97 ? 6.555 3.214 21.320 1.00 78.69 97 THR A N 1
ATOM 746 C CA . THR A 1 97 ? 6.096 1.928 20.770 1.00 78.69 97 THR A CA 1
ATOM 747 C C . THR A 1 97 ? 7.243 0.924 20.712 1.00 78.69 97 THR A C 1
ATOM 749 O O . THR A 1 97 ? 7.083 -0.221 21.128 1.00 78.69 97 THR A O 1
ATOM 752 N N . ILE A 1 98 ? 8.430 1.357 20.288 1.00 79.19 98 ILE A N 1
ATOM 753 C CA . ILE A 1 98 ? 9.642 0.534 20.296 1.00 79.19 98 ILE A CA 1
ATOM 754 C C . ILE A 1 98 ? 9.994 0.114 21.727 1.00 79.19 98 ILE A C 1
ATOM 756 O O . ILE A 1 98 ? 10.265 -1.061 21.966 1.00 79.19 98 ILE A O 1
ATOM 760 N N . ALA A 1 99 ? 9.910 1.028 22.698 1.00 82.56 99 ALA A N 1
ATOM 761 C CA . ALA A 1 99 ? 10.137 0.700 24.104 1.00 82.56 99 ALA A CA 1
ATOM 762 C C . ALA A 1 99 ? 9.158 -0.369 24.625 1.00 82.56 99 ALA A C 1
ATOM 764 O O . ALA A 1 99 ? 9.560 -1.250 25.384 1.00 82.56 99 ALA A O 1
ATOM 765 N N . GLN A 1 100 ? 7.892 -0.336 24.191 1.00 81.19 100 GLN A N 1
ATOM 766 C CA . GLN A 1 100 ? 6.910 -1.378 24.516 1.00 81.19 100 GLN A CA 1
ATOM 767 C C . GLN A 1 100 ? 7.257 -2.723 23.867 1.00 81.19 100 GLN A C 1
ATOM 769 O O . GLN A 1 100 ? 7.144 -3.756 24.519 1.00 81.19 100 GLN A O 1
ATOM 774 N N . ILE A 1 101 ? 7.719 -2.730 22.614 1.00 84.50 101 ILE A N 1
ATOM 775 C CA . ILE A 1 101 ? 8.143 -3.957 21.920 1.00 84.50 101 ILE A CA 1
ATOM 776 C C . ILE A 1 101 ? 9.356 -4.582 22.617 1.00 84.50 101 ILE A C 1
ATOM 778 O O . ILE A 1 101 ? 9.406 -5.799 22.782 1.00 84.50 101 ILE A O 1
ATOM 782 N N . SER A 1 102 ? 10.285 -3.761 23.113 1.00 82.19 102 SER A N 1
ATOM 783 C CA . SER A 1 102 ? 11.436 -4.219 23.896 1.00 82.19 102 SER A CA 1
ATOM 784 C C . SER A 1 102 ? 11.054 -4.888 25.217 1.00 82.19 102 SER A C 1
ATOM 786 O O . SER A 1 102 ? 11.857 -5.631 25.768 1.00 82.19 102 SER A O 1
ATOM 788 N N . GLN A 1 103 ? 9.842 -4.673 25.736 1.00 83.69 103 GLN A N 1
ATOM 789 C CA . GLN A 1 103 ? 9.353 -5.364 26.935 1.00 83.69 103 GLN A CA 1
ATOM 790 C C . GLN A 1 103 ? 8.755 -6.744 26.625 1.00 83.69 103 GLN A C 1
ATOM 792 O O . GLN A 1 103 ? 8.552 -7.533 27.543 1.00 83.69 103 GLN A O 1
ATOM 797 N N . ILE A 1 104 ? 8.484 -7.059 25.354 1.00 81.94 104 ILE A N 1
ATOM 798 C CA . ILE A 1 104 ? 7.904 -8.344 24.957 1.00 81.94 104 ILE A CA 1
ATOM 799 C C . ILE A 1 104 ? 9.014 -9.395 24.899 1.00 81.94 104 ILE A C 1
ATOM 801 O O . ILE A 1 104 ? 9.915 -9.338 24.059 1.00 81.94 104 ILE A O 1
ATOM 805 N N . GLU A 1 105 ? 8.947 -10.374 25.795 1.00 80.50 105 GLU A N 1
ATOM 806 C CA . GLU A 1 105 ? 9.873 -11.505 25.816 1.00 80.50 105 GLU A CA 1
ATOM 807 C C . GLU A 1 105 ? 9.600 -12.470 24.650 1.00 80.50 105 GLU A C 1
ATOM 809 O O . GLU A 1 105 ? 8.458 -12.670 24.241 1.00 80.50 105 GLU A O 1
ATOM 814 N N . ASN A 1 106 ? 10.659 -13.091 24.117 1.00 82.50 106 ASN A N 1
ATOM 815 C CA . ASN A 1 106 ? 10.593 -14.132 23.077 1.00 82.50 106 ASN A CA 1
ATOM 816 C C . ASN A 1 106 ? 9.921 -13.720 21.749 1.00 82.50 106 ASN A C 1
ATOM 818 O O . ASN A 1 106 ? 9.480 -14.580 20.988 1.00 82.50 106 ASN A O 1
ATOM 822 N N . SER A 1 107 ? 9.863 -12.421 21.438 1.00 85.94 107 SER A N 1
ATOM 823 C CA . SER A 1 107 ? 9.318 -11.924 20.170 1.00 85.94 107 SER A CA 1
ATOM 824 C C . SER A 1 107 ? 10.413 -11.611 19.151 1.00 85.94 107 SER A C 1
ATOM 826 O O . SER A 1 107 ? 11.374 -10.901 19.449 1.00 85.94 107 SER A O 1
ATOM 828 N N . ALA A 1 108 ? 10.224 -12.052 17.904 1.00 86.38 108 ALA A N 1
ATOM 829 C CA . ALA A 1 108 ? 11.088 -11.659 16.789 1.00 86.38 108 ALA A CA 1
ATOM 830 C C . ALA A 1 108 ? 11.077 -10.136 16.557 1.00 86.38 108 ALA A C 1
ATOM 832 O O . ALA A 1 108 ? 12.091 -9.568 16.157 1.00 86.38 108 ALA A O 1
ATOM 833 N N . ALA A 1 109 ? 9.962 -9.457 16.864 1.00 85.56 109 ALA A N 1
ATOM 834 C CA . ALA A 1 109 ? 9.854 -8.005 16.733 1.00 85.56 109 ALA A CA 1
ATOM 835 C C . ALA A 1 109 ? 10.858 -7.272 17.635 1.00 85.56 109 ALA A C 1
ATOM 837 O O . ALA A 1 109 ? 11.460 -6.289 17.210 1.00 85.56 109 ALA A O 1
ATOM 838 N N . ARG A 1 110 ? 11.090 -7.792 18.846 1.00 84.81 110 ARG A N 1
ATOM 839 C CA . ARG A 1 110 ? 12.094 -7.259 19.769 1.00 84.81 110 ARG A CA 1
ATOM 840 C C . ARG A 1 110 ? 13.501 -7.381 19.193 1.00 84.81 110 ARG A C 1
ATOM 842 O O . ARG A 1 110 ? 14.218 -6.389 19.165 1.00 84.81 110 ARG A O 1
ATOM 849 N N . VAL A 1 111 ? 13.862 -8.559 18.681 1.00 84.75 111 VAL A N 1
ATOM 850 C CA . VAL A 1 111 ? 15.183 -8.797 18.073 1.00 84.75 111 VAL A CA 1
ATOM 851 C C . VAL A 1 111 ? 15.413 -7.856 16.886 1.00 84.75 111 VAL A C 1
ATOM 853 O O . VAL A 1 111 ? 16.481 -7.266 16.763 1.00 84.75 111 VAL A O 1
ATOM 856 N N . VAL A 1 112 ? 14.400 -7.649 16.038 1.00 85.56 112 VAL A N 1
ATOM 857 C CA . VAL A 1 112 ? 14.474 -6.698 14.915 1.00 85.56 112 VAL A CA 1
ATOM 858 C C . VAL A 1 112 ? 14.681 -5.261 15.405 1.00 85.56 112 VAL A C 1
ATOM 860 O O . VAL A 1 112 ? 15.525 -4.554 14.858 1.00 85.56 112 VAL A O 1
ATOM 863 N N . CYS A 1 113 ? 13.953 -4.823 16.438 1.00 81.12 113 CYS A N 1
ATOM 864 C CA . CYS A 1 113 ? 14.130 -3.492 17.027 1.00 81.12 113 CYS A CA 1
ATOM 865 C C . CYS A 1 113 ? 15.521 -3.309 17.657 1.00 81.12 113 CYS A C 1
ATOM 867 O O . CYS A 1 113 ? 16.143 -2.268 17.457 1.00 81.12 113 CYS A O 1
ATOM 869 N N . GLU A 1 114 ? 16.029 -4.314 18.374 1.00 80.75 114 GLU A N 1
ATOM 870 C CA . GLU A 1 114 ? 17.377 -4.299 18.960 1.00 80.75 114 GLU A CA 1
ATOM 871 C C . GLU A 1 114 ? 18.456 -4.194 17.871 1.00 80.75 114 GLU A C 1
ATOM 873 O O . GLU A 1 114 ? 19.356 -3.363 17.976 1.00 80.75 114 GLU A O 1
ATOM 878 N N . LEU A 1 115 ? 18.327 -4.964 16.786 1.00 80.31 115 LEU A N 1
ATOM 879 C CA . LEU A 1 115 ? 19.260 -4.926 15.656 1.00 80.31 115 LEU A CA 1
ATOM 880 C C . LEU A 1 115 ? 19.190 -3.616 14.853 1.00 80.31 115 LEU A C 1
ATOM 882 O O . LEU A 1 115 ? 20.203 -3.200 14.300 1.00 80.31 115 LEU A O 1
ATOM 886 N N . LYS A 1 116 ? 18.021 -2.961 14.783 1.00 76.00 116 LYS A N 1
ATOM 887 C CA . LYS A 1 116 ? 17.843 -1.667 14.095 1.00 76.00 116 LYS A CA 1
ATOM 888 C C . LYS A 1 116 ? 18.435 -0.496 14.890 1.00 76.00 116 LYS A C 1
ATOM 890 O O . LYS A 1 116 ? 18.948 0.443 14.288 1.00 76.00 116 LYS A O 1
ATOM 895 N N . ASN A 1 117 ? 18.352 -0.547 16.222 1.00 66.88 117 ASN A N 1
ATOM 896 C CA . ASN A 1 117 ? 18.757 0.549 17.112 1.00 66.88 117 ASN A CA 1
ATOM 897 C C . ASN A 1 117 ? 20.179 0.402 17.670 1.00 66.88 117 ASN A C 1
ATOM 899 O O . ASN A 1 117 ? 20.750 1.375 18.161 1.00 66.88 117 ASN A O 1
ATOM 903 N N . GLY A 1 118 ? 20.758 -0.797 17.624 1.00 58.91 118 GLY A N 1
ATOM 904 C CA . GLY A 1 118 ? 22.165 -0.993 17.938 1.00 58.91 118 GLY A CA 1
ATOM 905 C C . GLY A 1 118 ? 23.032 -0.351 16.859 1.00 58.91 118 GLY A C 1
ATOM 906 O O . GLY A 1 118 ? 23.051 -0.812 15.722 1.00 58.91 118 GLY A O 1
ATOM 907 N N . HIS A 1 119 ? 23.795 0.685 17.209 1.00 54.91 119 HIS A N 1
ATOM 908 C CA . HIS A 1 119 ? 24.977 1.054 16.436 1.00 54.91 119 HIS A CA 1
ATOM 909 C C . HIS A 1 119 ? 25.920 -0.155 16.411 1.00 54.91 119 HIS A C 1
ATOM 911 O O . HIS A 1 119 ? 26.669 -0.385 17.358 1.00 54.91 119 HIS A O 1
ATOM 917 N N . THR A 1 120 ? 25.859 -0.973 15.360 1.00 44.97 120 THR A N 1
ATOM 918 C CA . THR A 1 120 ? 26.829 -2.048 15.161 1.00 44.97 120 THR A CA 1
ATOM 919 C C . THR A 1 120 ? 28.155 -1.425 14.749 1.00 44.97 120 THR A C 1
ATOM 921 O O . THR A 1 120 ? 28.430 -1.246 13.561 1.00 44.97 120 THR A O 1
ATOM 924 N N . ASP A 1 121 ? 28.987 -1.114 15.740 1.00 51.56 121 ASP A N 1
ATOM 925 C CA . ASP A 1 121 ? 30.428 -1.230 15.576 1.00 51.56 121 ASP A CA 1
ATOM 926 C C . ASP A 1 121 ? 30.718 -2.643 15.049 1.00 51.56 121 ASP A C 1
ATOM 928 O O . ASP A 1 121 ? 30.402 -3.632 15.700 1.00 51.56 121 ASP A O 1
ATOM 932 N N . GLN A 1 122 ? 31.268 -2.700 13.833 1.00 52.62 122 GLN A N 1
ATOM 933 C CA . GLN A 1 122 ? 31.993 -3.819 13.217 1.00 52.62 122 GLN A CA 1
ATOM 934 C C . GLN A 1 122 ? 31.361 -5.234 13.312 1.00 52.62 122 GLN A C 1
ATOM 936 O O . GLN A 1 122 ? 31.345 -5.892 14.346 1.00 52.62 122 GLN A O 1
ATOM 941 N N . ALA A 1 123 ? 31.030 -5.778 12.133 1.00 46.38 123 ALA A N 1
ATOM 942 C CA . ALA A 1 123 ? 30.982 -7.219 11.830 1.00 46.38 123 ALA A CA 1
ATOM 943 C C . ALA A 1 123 ? 29.733 -8.043 12.221 1.00 46.38 123 ALA A C 1
ATOM 945 O O . ALA A 1 123 ? 29.853 -9.189 12.645 1.00 46.38 123 ALA A O 1
ATOM 946 N N . SER A 1 124 ? 28.522 -7.548 11.948 1.00 48.31 124 SER A N 1
ATOM 947 C CA . SER A 1 124 ? 27.333 -8.416 11.828 1.00 48.31 124 SER A CA 1
ATOM 948 C C . SER A 1 124 ? 26.657 -8.203 10.474 1.00 48.31 124 SER A C 1
ATOM 950 O O . SER A 1 124 ? 26.436 -7.066 10.078 1.00 48.31 124 SER A O 1
ATOM 952 N N . ASN A 1 125 ? 26.389 -9.291 9.742 1.00 51.56 125 ASN A N 1
ATOM 953 C CA . ASN A 1 125 ? 25.881 -9.307 8.361 1.00 51.56 125 ASN A CA 1
ATOM 954 C C . ASN A 1 125 ? 24.702 -8.324 8.136 1.00 51.56 125 ASN A C 1
ATOM 956 O O . ASN A 1 125 ? 23.577 -8.638 8.528 1.00 51.56 125 ASN A O 1
ATOM 960 N N . PRO A 1 126 ? 24.906 -7.181 7.449 1.00 55.94 126 PRO A N 1
ATOM 961 C CA . PRO A 1 126 ? 23.865 -6.165 7.253 1.00 55.94 126 PRO A CA 1
ATOM 962 C C . PRO A 1 126 ? 22.767 -6.591 6.259 1.00 55.94 126 PRO A C 1
ATOM 964 O O . PRO A 1 126 ? 21.775 -5.892 6.083 1.00 55.94 126 PRO A O 1
ATOM 967 N N . SER A 1 127 ? 22.910 -7.743 5.596 1.00 60.47 127 SER A N 1
ATOM 968 C CA . SER A 1 127 ? 22.031 -8.165 4.499 1.00 60.47 127 SER A CA 1
ATOM 969 C C . SER A 1 127 ? 20.603 -8.526 4.923 1.00 60.47 127 SER A C 1
ATOM 971 O O . SER A 1 127 ? 19.685 -8.389 4.115 1.00 60.47 127 SER A O 1
ATOM 973 N N . LEU A 1 128 ? 20.388 -8.974 6.165 1.00 64.06 128 LEU A N 1
ATOM 974 C CA . LEU A 1 128 ? 19.069 -9.447 6.602 1.00 64.06 128 LEU A CA 1
ATOM 975 C C . LEU A 1 128 ? 18.127 -8.300 6.985 1.00 64.06 128 LEU A C 1
ATOM 977 O O . LEU A 1 128 ? 16.956 -8.338 6.620 1.00 64.06 128 LEU A O 1
ATOM 981 N N . ILE A 1 129 ? 18.625 -7.264 7.666 1.00 73.12 129 ILE A N 1
ATOM 982 C CA . ILE A 1 129 ? 17.778 -6.164 8.151 1.00 73.12 129 ILE A CA 1
ATOM 983 C C . ILE A 1 129 ? 17.437 -5.140 7.063 1.00 73.12 129 ILE A C 1
ATOM 985 O O . ILE A 1 129 ? 16.368 -4.545 7.106 1.00 73.12 129 ILE A O 1
ATOM 989 N N . ASN A 1 130 ? 18.279 -5.003 6.034 1.00 73.56 130 ASN A N 1
ATOM 990 C CA . ASN A 1 130 ? 18.039 -4.077 4.920 1.00 73.56 130 ASN A CA 1
ATOM 991 C C . ASN A 1 130 ? 16.775 -4.408 4.109 1.00 73.56 130 ASN A C 1
ATOM 993 O O . ASN A 1 130 ? 16.240 -3.542 3.425 1.00 73.56 130 ASN A O 1
ATOM 997 N N . ASN A 1 131 ? 16.301 -5.654 4.182 1.00 75.44 131 ASN A N 1
ATOM 998 C CA . ASN A 1 131 ? 15.075 -6.100 3.520 1.00 75.44 131 ASN A CA 1
ATOM 999 C C . ASN A 1 131 ? 13.846 -6.056 4.448 1.00 75.44 131 ASN A C 1
ATOM 1001 O O . ASN A 1 131 ? 12.747 -6.420 4.032 1.00 75.44 131 ASN A O 1
ATOM 1005 N N . VAL A 1 132 ? 14.015 -5.634 5.705 1.00 80.31 132 VAL A N 1
ATOM 1006 C CA . VAL A 1 132 ? 12.930 -5.496 6.679 1.00 80.31 132 VAL A CA 1
ATOM 1007 C C . VAL A 1 132 ? 12.509 -4.033 6.738 1.00 80.31 132 VAL A C 1
ATOM 1009 O O . VAL A 1 132 ? 13.247 -3.186 7.229 1.00 80.31 132 VAL A O 1
ATOM 1012 N N . LEU A 1 133 ? 11.290 -3.738 6.279 1.00 78.50 133 LEU A N 1
ATOM 1013 C CA . LEU A 1 133 ? 10.728 -2.385 6.355 1.00 78.50 133 LEU A CA 1
ATOM 1014 C C . LEU A 1 133 ? 10.506 -1.934 7.810 1.00 78.50 133 LEU A C 1
ATOM 1016 O O . LEU A 1 133 ? 10.785 -0.796 8.175 1.00 78.50 133 LEU A O 1
ATOM 1020 N N . GLY A 1 134 ? 9.995 -2.834 8.650 1.00 79.44 134 GLY A N 1
ATOM 1021 C CA . GLY A 1 134 ? 9.710 -2.558 10.051 1.00 79.44 134 GLY A CA 1
ATOM 1022 C C . GLY A 1 134 ? 8.789 -3.601 10.671 1.00 79.44 134 GLY A C 1
ATOM 1023 O O . GLY A 1 134 ? 8.223 -4.455 9.989 1.00 79.44 134 GLY A O 1
ATOM 1024 N N . VAL A 1 135 ? 8.642 -3.528 11.989 1.00 83.00 135 VAL A N 1
ATOM 1025 C CA . VAL A 1 135 ? 7.686 -4.350 12.734 1.00 83.00 135 VAL A CA 1
ATOM 1026 C C . VAL A 1 135 ? 6.289 -3.759 12.591 1.00 83.00 135 VAL A C 1
ATOM 1028 O O . VAL A 1 135 ? 6.118 -2.548 12.699 1.00 83.00 135 VAL A O 1
ATOM 1031 N N . VAL A 1 136 ? 5.281 -4.610 12.383 1.00 75.62 136 VAL A N 1
ATOM 1032 C CA . VAL A 1 136 ? 3.894 -4.177 12.139 1.00 75.62 136 VAL A CA 1
ATOM 1033 C C . VAL A 1 136 ? 3.418 -3.217 13.228 1.00 75.62 136 VAL A C 1
ATOM 1035 O O . VAL A 1 136 ? 2.904 -2.171 12.896 1.00 75.62 136 VAL A O 1
ATOM 1038 N N . ALA A 1 137 ? 3.708 -3.442 14.513 1.00 68.62 137 ALA A N 1
ATOM 1039 C CA . ALA A 1 137 ? 3.338 -2.501 15.580 1.00 68.62 137 ALA A CA 1
ATOM 1040 C C . ALA A 1 137 ? 3.900 -1.068 15.414 1.00 68.62 137 ALA A C 1
ATOM 1042 O O . ALA A 1 137 ? 3.241 -0.126 15.844 1.00 68.62 137 ALA A O 1
ATOM 1043 N N . ALA A 1 138 ? 5.062 -0.904 14.773 1.00 71.00 138 ALA A N 1
ATOM 1044 C CA . ALA A 1 138 ? 5.650 0.397 14.437 1.00 71.00 138 ALA A CA 1
ATOM 1045 C C . ALA A 1 138 ? 5.157 0.951 13.085 1.00 71.00 138 ALA A C 1
ATOM 1047 O O . ALA A 1 138 ? 5.255 2.146 12.844 1.00 71.00 138 ALA A O 1
ATOM 1048 N N . LEU A 1 139 ? 4.603 0.099 12.215 1.00 69.12 139 LEU A N 1
ATOM 1049 C CA . LEU A 1 139 ? 4.020 0.493 10.927 1.00 69.12 139 LEU A CA 1
ATOM 1050 C C . LEU A 1 139 ? 2.496 0.751 11.027 1.00 69.12 139 LEU A C 1
ATOM 1052 O O . LEU A 1 139 ? 1.959 1.564 10.281 1.00 69.12 139 LEU A O 1
ATOM 1056 N N . GLY A 1 140 ? 1.811 0.073 11.954 1.00 56.47 140 GLY A N 1
ATOM 1057 C CA . GLY A 1 140 ? 0.370 0.053 12.242 1.00 56.47 140 GLY A CA 1
ATOM 1058 C C . GLY A 1 140 ? -0.070 -1.284 12.886 1.00 56.47 140 GLY A C 1
ATOM 1059 O O . GLY A 1 140 ? 0.215 -2.358 12.380 1.00 56.47 140 GLY A O 1
ATOM 1060 N N . LYS A 1 141 ? -0.769 -1.257 14.026 1.00 45.00 141 LYS A N 1
ATOM 1061 C CA . LYS A 1 141 ? -1.031 -2.433 14.893 1.00 45.00 141 LYS A CA 1
ATOM 1062 C C . LYS A 1 141 ? -2.158 -3.354 14.380 1.00 45.00 141 LYS A C 1
ATOM 1064 O O . LYS A 1 141 ? -3.262 -2.845 14.305 1.00 45.00 141 LYS A O 1
ATOM 1069 N N . VAL A 1 142 ? -1.948 -4.666 14.157 1.00 51.84 142 VAL A N 1
ATOM 1070 C CA . VAL A 1 142 ? -2.942 -5.780 14.300 1.00 51.84 142 VAL A CA 1
ATOM 1071 C C . VAL A 1 142 ? -2.302 -7.162 14.042 1.00 51.84 142 VAL A C 1
ATOM 1073 O O . VAL A 1 142 ? -1.307 -7.254 13.329 1.00 51.84 142 VAL A O 1
ATOM 1076 N N . GLU A 1 143 ? -2.874 -8.215 14.641 1.00 41.16 143 GLU A N 1
ATOM 1077 C CA . GLU A 1 143 ? -2.535 -9.641 14.469 1.00 41.16 143 GLU A CA 1
ATOM 1078 C C . GLU A 1 143 ? -3.476 -10.326 13.455 1.00 41.16 143 GLU A C 1
ATOM 1080 O O . GLU A 1 143 ? -4.687 -10.330 13.682 1.00 41.16 143 GLU A O 1
ATOM 1085 N N . ASP A 1 144 ? -2.946 -10.928 12.380 1.00 48.47 144 ASP A N 1
ATOM 1086 C CA . ASP A 1 144 ? -3.599 -12.023 11.631 1.00 48.47 144 ASP A CA 1
ATOM 1087 C C . ASP A 1 144 ? -2.583 -12.746 10.710 1.00 48.47 144 ASP A C 1
ATOM 1089 O O . ASP A 1 144 ? -1.734 -12.098 10.095 1.00 48.47 144 ASP A O 1
ATOM 1093 N N . ASP A 1 145 ? -2.685 -14.075 10.580 1.00 46.16 145 ASP A N 1
ATOM 1094 C CA . ASP A 1 145 ? -1.714 -14.944 9.870 1.00 46.16 145 ASP A CA 1
ATOM 1095 C C . ASP A 1 145 ? -2.057 -15.187 8.383 1.00 46.16 145 ASP A C 1
ATOM 1097 O O . ASP A 1 145 ? -1.413 -15.983 7.699 1.00 46.16 145 ASP A O 1
ATOM 1101 N N . ASN A 1 146 ? -3.072 -14.506 7.842 1.00 47.09 146 ASN A N 1
ATOM 1102 C CA . ASN A 1 146 ? -3.549 -14.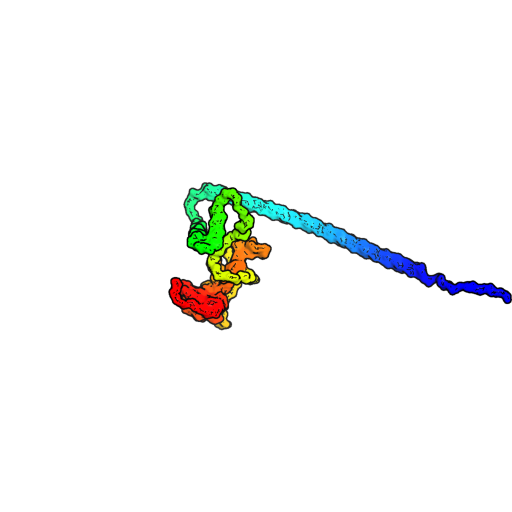713 6.470 1.00 47.09 146 ASN A CA 1
ATOM 1103 C C . ASN A 1 146 ? -3.404 -13.449 5.612 1.00 47.09 146 ASN A C 1
ATOM 1105 O O . ASN A 1 146 ? -4.385 -12.779 5.279 1.00 47.09 146 ASN A O 1
ATOM 1109 N N . LEU A 1 147 ? -2.170 -13.135 5.209 1.00 52.69 147 LEU A N 1
ATOM 1110 C CA . LEU A 1 147 ? -1.896 -12.074 4.238 1.00 52.69 147 LEU A CA 1
ATOM 1111 C C . LEU A 1 147 ? -2.346 -12.516 2.835 1.00 52.69 147 LEU A C 1
ATOM 1113 O O . LEU A 1 147 ? -1.618 -13.179 2.099 1.00 52.69 147 LEU A O 1
ATOM 1117 N N . SER A 1 148 ? -3.582 -12.166 2.482 1.00 59.12 148 SER A N 1
ATOM 1118 C CA . SER A 1 148 ? -4.141 -12.325 1.135 1.00 59.12 148 SER A CA 1
ATOM 1119 C C . SER A 1 148 ? -3.991 -11.046 0.294 1.00 59.12 148 SER A C 1
ATOM 1121 O O . SER A 1 148 ? -3.588 -10.000 0.801 1.00 59.12 148 SER A O 1
ATOM 1123 N N . TRP A 1 149 ? -4.269 -11.190 -1.006 1.00 63.88 149 TRP A N 1
ATOM 1124 C CA . TRP A 1 149 ? -4.077 -10.256 -2.128 1.00 63.88 149 TRP A CA 1
ATOM 1125 C C . TRP A 1 149 ? -4.335 -8.763 -1.814 1.00 63.88 149 TRP A C 1
ATOM 1127 O O . TRP A 1 149 ? -5.275 -8.451 -1.080 1.00 63.88 149 TRP A O 1
ATOM 1137 N N . PRO A 1 150 ? -3.564 -7.826 -2.406 1.00 81.81 150 PRO A N 1
ATOM 1138 C CA . PRO A 1 150 ? -3.756 -6.390 -2.193 1.00 81.81 150 PRO A CA 1
ATOM 1139 C C . PRO A 1 150 ? -5.140 -5.885 -2.625 1.00 81.81 150 PRO A C 1
ATOM 1141 O O . PRO A 1 150 ? -5.794 -6.453 -3.496 1.00 81.81 150 PRO A O 1
ATOM 1144 N N . TYR A 1 151 ? -5.584 -4.766 -2.063 1.00 88.56 151 TYR A N 1
ATOM 1145 C CA . TYR A 1 151 ? -6.784 -4.072 -2.515 1.00 88.56 151 TYR A CA 1
ATOM 1146 C C . TYR A 1 151 ? -6.630 -3.586 -3.965 1.00 88.56 151 TYR A C 1
ATOM 1148 O O . TYR A 1 151 ? -5.671 -2.895 -4.296 1.00 88.56 151 TYR A O 1
ATOM 1156 N N . VAL A 1 152 ? -7.603 -3.922 -4.820 1.00 85.88 152 VAL A N 1
ATOM 1157 C CA . VAL A 1 152 ? -7.612 -3.583 -6.264 1.00 85.88 152 VAL A CA 1
ATOM 1158 C C . VAL A 1 152 ? -8.677 -2.523 -6.604 1.00 85.88 152 VAL A C 1
ATOM 1160 O O . VAL A 1 152 ? -8.989 -2.290 -7.766 1.00 85.88 152 VAL A O 1
ATOM 1163 N N . GLY A 1 153 ? -9.297 -1.893 -5.604 1.00 89.19 153 GLY A N 1
ATOM 1164 C CA . GLY A 1 153 ? -10.304 -0.856 -5.842 1.00 89.19 153 GLY A CA 1
ATOM 1165 C C . GLY A 1 153 ? -9.725 0.559 -5.868 1.00 89.19 153 GLY A C 1
ATOM 1166 O O . GLY A 1 153 ? -8.521 0.776 -5.752 1.00 89.19 153 GLY A O 1
ATOM 1167 N N . GLU A 1 154 ? -10.613 1.541 -5.989 1.00 91.81 154 GLU A N 1
ATOM 1168 C CA . GLU A 1 154 ? -10.233 2.951 -6.070 1.00 91.81 154 GLU A CA 1
ATOM 1169 C C . GLU A 1 154 ? -9.815 3.527 -4.711 1.00 91.81 154 GLU A C 1
ATOM 1171 O O . GLU A 1 154 ? -10.247 3.064 -3.647 1.00 91.81 154 GLU A O 1
ATOM 1176 N N . LEU A 1 155 ? -8.996 4.576 -4.765 1.00 92.56 155 LEU A N 1
ATOM 1177 C CA . LEU A 1 155 ? -8.649 5.422 -3.628 1.00 92.56 155 LEU A CA 1
ATOM 1178 C C . LEU A 1 155 ? -9.548 6.662 -3.599 1.00 92.56 155 LEU A C 1
ATOM 1180 O O . LEU A 1 155 ? -10.038 7.123 -4.629 1.00 92.56 155 LEU A O 1
ATOM 1184 N N . ALA A 1 156 ? -9.748 7.227 -2.413 1.00 92.50 156 ALA A N 1
ATOM 1185 C CA . ALA A 1 156 ? -10.462 8.478 -2.233 1.00 92.50 156 ALA A CA 1
ATOM 1186 C C . ALA A 1 156 ? -9.687 9.620 -2.909 1.00 92.50 156 ALA A C 1
ATOM 1188 O O . ALA A 1 156 ? -8.576 9.971 -2.505 1.00 92.50 156 ALA A O 1
ATOM 1189 N N . ALA A 1 157 ? -10.273 10.190 -3.962 1.00 90.19 157 ALA A N 1
ATOM 1190 C CA . ALA A 1 157 ? -9.634 11.231 -4.754 1.00 90.19 157 ALA A CA 1
ATOM 1191 C C . ALA A 1 157 ? -9.289 12.463 -3.900 1.00 90.19 157 ALA A C 1
ATOM 1193 O O . ALA A 1 1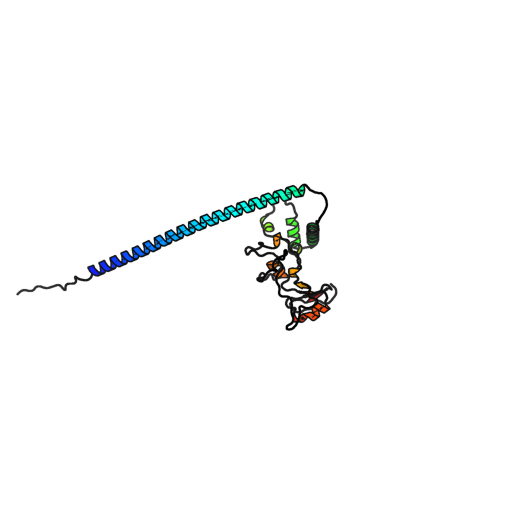57 ? -10.137 12.998 -3.188 1.00 90.19 157 ALA A O 1
ATOM 1194 N N . GLY A 1 158 ? -8.037 12.920 -3.996 1.00 88.88 158 GLY A N 1
ATOM 1195 C CA . GLY A 1 158 ? -7.548 14.104 -3.286 1.00 88.88 158 GLY A CA 1
ATOM 1196 C C . GLY A 1 158 ? -7.320 13.919 -1.783 1.00 88.88 158 GLY A C 1
ATOM 1197 O O . GLY A 1 158 ? -6.971 14.892 -1.121 1.00 88.88 158 GLY A O 1
ATOM 1198 N N . ASP A 1 159 ? -7.490 12.711 -1.234 1.00 90.19 159 ASP A N 1
ATOM 1199 C CA . ASP A 1 159 ? -7.213 12.438 0.178 1.00 90.19 159 ASP A CA 1
ATOM 1200 C C . ASP A 1 159 ? -5.688 12.295 0.409 1.00 90.19 159 ASP A C 1
ATOM 1202 O O . ASP A 1 159 ? -5.073 11.377 -0.146 1.00 90.19 159 ASP A O 1
ATOM 1206 N N . PRO A 1 160 ? -5.051 13.157 1.232 1.00 86.94 160 PRO A N 1
ATOM 1207 C CA . PRO A 1 160 ? -3.602 13.112 1.468 1.00 86.94 160 PRO A CA 1
ATOM 1208 C C . PRO A 1 160 ? -3.108 11.812 2.115 1.00 86.94 160 PRO A C 1
ATOM 1210 O O . PRO A 1 160 ? -1.936 11.467 2.000 1.00 86.94 160 PRO A O 1
ATOM 1213 N N . GLN A 1 161 ? -3.995 11.090 2.803 1.00 90.56 161 GLN A N 1
ATOM 1214 C CA . GLN A 1 161 ? -3.729 9.808 3.451 1.00 90.56 161 GLN A CA 1
ATOM 1215 C C . GLN A 1 161 ? -4.044 8.607 2.546 1.00 90.56 161 GLN A C 1
ATOM 1217 O O . GLN A 1 161 ? -3.914 7.460 2.995 1.00 90.56 161 GLN A O 1
ATOM 1222 N N . LYS A 1 162 ? -4.440 8.855 1.285 1.00 91.44 162 LYS A N 1
ATOM 1223 C CA . LYS A 1 162 ? -4.736 7.840 0.261 1.00 91.44 162 LYS A CA 1
ATOM 1224 C C . LYS A 1 162 ? -5.699 6.771 0.770 1.00 91.44 162 LYS A C 1
ATOM 1226 O O . LYS A 1 162 ? -5.459 5.573 0.646 1.00 91.44 162 LYS A O 1
ATOM 1231 N N . LYS A 1 163 ? -6.782 7.207 1.415 1.00 94.62 163 LYS A N 1
ATOM 1232 C CA . LYS A 1 163 ? -7.803 6.298 1.950 1.00 94.62 163 LYS A CA 1
ATOM 1233 C C . LYS A 1 163 ? -8.426 5.451 0.844 1.00 94.62 163 LYS A C 1
ATOM 1235 O O . LYS A 1 163 ? -8.574 5.900 -0.288 1.00 94.62 163 LYS A O 1
ATOM 1240 N N . LEU A 1 164 ? -8.841 4.237 1.182 1.00 95.88 164 LEU A N 1
ATOM 1241 C CA . LEU A 1 164 ? -9.520 3.335 0.258 1.00 95.88 164 LEU A CA 1
ATOM 1242 C C . LEU A 1 164 ? -10.961 3.818 0.041 1.00 95.88 164 LEU A C 1
ATOM 1244 O O . LEU A 1 164 ? -11.676 4.084 1.014 1.00 95.88 164 LEU A O 1
ATOM 1248 N N . ALA A 1 165 ? -11.422 3.885 -1.210 1.00 95.88 165 ALA A N 1
ATOM 1249 C CA . ALA A 1 165 ? -12.798 4.241 -1.563 1.00 95.88 165 ALA A CA 1
ATOM 1250 C C . ALA A 1 165 ? -13.756 3.052 -1.354 1.00 95.88 165 ALA A C 1
ATOM 1252 O O . ALA A 1 165 ? -14.406 2.555 -2.273 1.00 95.88 165 ALA A O 1
ATOM 1253 N N . LEU A 1 166 ? -13.832 2.566 -0.114 1.00 94.31 166 LEU A N 1
ATOM 1254 C CA . LEU A 1 166 ? -14.681 1.438 0.243 1.00 94.31 166 LEU A CA 1
ATOM 1255 C C . LEU A 1 166 ? -16.161 1.858 0.277 1.00 94.31 166 LEU A C 1
ATOM 1257 O O . LEU A 1 166 ? -16.509 2.885 0.871 1.00 94.31 166 LEU A O 1
ATOM 1261 N N . PRO A 1 167 ? -17.070 1.060 -0.312 1.00 92.44 167 PRO A N 1
ATOM 1262 C CA . PRO A 1 167 ? -18.489 1.374 -0.294 1.00 92.44 167 PRO A CA 1
ATOM 1263 C C . PRO A 1 167 ? -19.027 1.276 1.136 1.00 92.44 167 PRO A C 1
ATOM 1265 O O . PRO A 1 167 ? -18.949 0.224 1.770 1.00 92.44 167 PRO A O 1
ATOM 1268 N N . LYS A 1 168 ? -19.596 2.378 1.633 1.00 91.81 168 LYS A N 1
ATOM 1269 C CA . LYS A 1 168 ? -20.212 2.435 2.966 1.00 91.81 168 LYS A CA 1
ATOM 1270 C C . LYS A 1 168 ? -21.340 1.400 3.108 1.00 91.81 168 LYS A C 1
ATOM 1272 O O . LYS A 1 168 ? -22.099 1.228 2.146 1.00 91.81 168 LYS A O 1
ATOM 1277 N N . PRO A 1 169 ? -21.491 0.767 4.289 1.00 90.69 169 PRO A N 1
ATOM 1278 C CA . PRO A 1 169 ? -22.534 -0.223 4.533 1.00 90.69 169 PRO A CA 1
ATOM 1279 C C . PRO A 1 169 ? -23.909 0.411 4.336 1.00 90.69 169 PRO A C 1
ATOM 1281 O O . PRO A 1 169 ? -24.183 1.490 4.859 1.00 90.69 169 PRO A O 1
ATOM 1284 N N . ARG A 1 170 ? -24.773 -0.244 3.562 1.00 86.19 170 ARG A N 1
ATOM 1285 C CA . ARG A 1 170 ? -26.156 0.186 3.346 1.00 86.19 170 ARG A CA 1
ATOM 1286 C C . ARG A 1 170 ? -27.064 -1.039 3.354 1.00 86.19 170 ARG A C 1
ATOM 1288 O O . ARG A 1 170 ? -26.806 -1.962 2.582 1.00 86.19 170 ARG A O 1
ATOM 1295 N N . PRO A 1 171 ? -28.110 -1.065 4.192 1.00 77.25 171 PRO A N 1
ATOM 1296 C CA . PRO A 1 171 ? -29.130 -2.094 4.084 1.00 77.25 171 PRO A CA 1
ATOM 1297 C C . PRO A 1 171 ? -29.925 -1.895 2.778 1.00 77.25 171 PRO A C 1
ATOM 1299 O O . PRO A 1 171 ? -29.950 -0.778 2.255 1.00 77.25 171 PRO A O 1
ATOM 1302 N N . PRO A 1 172 ? -30.616 -2.933 2.269 1.00 71.50 172 PRO A N 1
ATOM 1303 C CA . PRO A 1 172 ? -31.260 -2.923 0.949 1.00 71.50 172 PRO A CA 1
ATOM 1304 C C . PRO A 1 172 ? -32.147 -1.704 0.638 1.00 71.50 172 PRO A C 1
ATOM 1306 O O . PRO A 1 172 ? -32.228 -1.300 -0.514 1.00 71.50 172 PRO A O 1
ATOM 1309 N N . ASN A 1 173 ? -32.762 -1.088 1.655 1.00 68.06 173 ASN A N 1
ATOM 1310 C CA . ASN A 1 173 ? -33.693 0.037 1.505 1.00 68.06 173 ASN A CA 1
ATOM 1311 C C . ASN A 1 173 ? -33.312 1.271 2.342 1.00 68.06 173 ASN A C 1
ATOM 1313 O O . ASN A 1 173 ? -34.174 2.102 2.624 1.00 68.06 173 ASN A O 1
ATOM 1317 N N . GLY A 1 174 ? -32.068 1.375 2.823 1.00 75.06 174 GLY A N 1
ATOM 1318 C CA . GLY A 1 174 ? -31.736 2.354 3.859 1.00 75.06 174 GLY A CA 1
ATOM 1319 C C . GLY A 1 174 ? -30.478 3.170 3.623 1.00 75.06 174 GLY A C 1
ATOM 1320 O O . GLY A 1 174 ? -29.633 2.895 2.770 1.00 75.06 174 GLY A O 1
ATOM 1321 N N . THR A 1 175 ? -30.370 4.213 4.436 1.00 85.12 175 THR A N 1
ATOM 1322 C CA . THR A 1 175 ? -29.170 5.032 4.557 1.00 85.12 175 THR A CA 1
ATOM 1323 C C . THR A 1 175 ? -28.068 4.264 5.284 1.00 85.12 175 THR A C 1
ATOM 1325 O O . THR A 1 175 ? -28.310 3.230 5.908 1.00 85.12 175 THR A O 1
ATOM 1328 N N . CYS A 1 176 ? -26.844 4.790 5.224 1.00 88.25 176 CYS A N 1
ATOM 1329 C CA . CYS A 1 176 ? -25.737 4.277 6.027 1.00 88.25 176 CYS A CA 1
ATOM 1330 C C . CYS A 1 176 ? -26.157 4.175 7.510 1.00 88.25 176 CYS A C 1
ATOM 1332 O O . CYS A 1 176 ? -26.771 5.127 8.006 1.00 88.25 176 CYS A O 1
ATOM 1334 N N . PRO A 1 177 ? -25.850 3.068 8.216 1.00 91.19 177 PRO A N 1
ATOM 1335 C CA . PRO A 1 177 ? -26.129 2.936 9.641 1.00 91.19 177 PRO A CA 1
ATOM 1336 C C . PRO A 1 177 ? -25.600 4.137 10.432 1.00 91.19 177 PRO A C 1
ATOM 1338 O O . PRO A 1 177 ? -24.450 4.535 10.250 1.00 91.19 177 PRO A O 1
ATOM 1341 N N . SER A 1 178 ? -26.423 4.707 11.316 1.00 89.38 178 SER A N 1
ATOM 1342 C CA . SER A 1 178 ? -26.131 5.970 12.021 1.00 89.38 178 SER A CA 1
ATOM 1343 C C . SER A 1 178 ? -24.872 5.929 12.890 1.00 89.38 178 SER A C 1
ATOM 1345 O O . SER A 1 178 ? -24.214 6.954 13.085 1.00 89.38 178 SER A O 1
ATOM 1347 N N . GLY A 1 179 ? -24.531 4.747 13.404 1.00 93.00 179 GLY A N 1
ATOM 1348 C CA . GLY A 1 179 ? -23.349 4.546 14.232 1.00 93.00 179 GLY A CA 1
ATOM 1349 C C . GLY A 1 179 ? -22.072 4.260 13.454 1.00 93.00 179 GLY A C 1
ATOM 1350 O O . GLY A 1 179 ? -21.026 4.215 14.090 1.00 93.00 179 GLY A O 1
ATOM 1351 N N . PHE A 1 180 ? -22.130 4.042 12.134 1.00 96.00 180 PHE A N 1
ATOM 1352 C CA . PHE A 1 180 ? -20.943 3.740 11.331 1.00 96.00 180 PHE A CA 1
ATOM 1353 C C . PHE A 1 180 ? -20.014 4.958 11.279 1.00 96.00 180 PHE A C 1
ATOM 1355 O O . PHE A 1 180 ? -20.441 6.061 10.935 1.00 96.00 180 PHE A O 1
ATOM 1362 N N . ILE A 1 181 ? -18.745 4.745 11.620 1.00 95.62 181 ILE A N 1
ATOM 1363 C CA . ILE A 1 181 ? -17.706 5.775 11.625 1.00 95.62 181 ILE A CA 1
ATOM 1364 C C . ILE A 1 181 ? -16.924 5.697 10.316 1.00 95.62 181 ILE A C 1
ATOM 1366 O O . ILE A 1 181 ? -17.022 6.594 9.481 1.00 95.62 181 ILE A O 1
ATOM 1370 N N . ASP A 1 182 ? -16.174 4.613 10.132 1.00 96.19 182 ASP A N 1
ATOM 1371 C CA . ASP A 1 182 ? -15.384 4.325 8.936 1.00 96.19 182 ASP A CA 1
ATOM 1372 C C . ASP A 1 182 ? -14.962 2.843 8.955 1.00 96.19 182 ASP A C 1
ATOM 1374 O O . ASP A 1 182 ? -15.273 2.090 9.886 1.00 96.19 182 ASP A O 1
ATOM 1378 N N . PHE A 1 183 ? -14.231 2.418 7.932 1.00 95.69 183 PHE A N 1
ATOM 1379 C CA . PHE A 1 183 ? -13.485 1.168 7.947 1.00 95.69 183 PHE A CA 1
ATOM 1380 C C . PHE A 1 183 ? -12.176 1.337 8.721 1.00 95.69 183 PHE A C 1
ATOM 1382 O O . PHE A 1 183 ? -11.467 2.326 8.534 1.00 95.69 183 PHE A O 1
ATOM 1389 N N . ALA A 1 184 ? -11.809 0.344 9.533 1.00 94.50 184 ALA A N 1
ATOM 1390 C CA . ALA A 1 184 ? -10.610 0.393 10.372 1.00 94.50 184 ALA A CA 1
ATOM 1391 C C . ALA A 1 184 ? -9.334 0.671 9.556 1.00 94.50 184 ALA A C 1
ATOM 1393 O O . ALA A 1 184 ? -8.503 1.481 9.961 1.00 94.50 184 ALA A O 1
ATOM 1394 N N . VAL A 1 185 ? -9.231 0.093 8.352 1.00 93.44 185 VAL A N 1
ATOM 1395 C CA . VAL A 1 185 ? -8.117 0.329 7.419 1.00 93.44 185 VAL A CA 1
ATOM 1396 C C . VAL A 1 185 ? -7.936 1.805 7.046 1.00 93.44 185 VAL A C 1
ATOM 1398 O O . VAL A 1 185 ? -6.809 2.230 6.826 1.00 93.44 185 VAL A O 1
ATOM 1401 N N . ASN A 1 186 ? -9.004 2.610 7.010 1.00 94.94 186 ASN A N 1
ATOM 1402 C CA . ASN A 1 186 ? -8.967 4.045 6.688 1.00 94.94 186 ASN A CA 1
ATOM 1403 C C . ASN A 1 186 ? -8.719 4.942 7.908 1.00 94.94 186 ASN A C 1
ATOM 1405 O O . ASN A 1 186 ? -8.499 6.146 7.754 1.00 94.94 186 ASN A O 1
ATOM 1409 N N . MET A 1 187 ? -8.750 4.365 9.110 1.00 92.69 187 MET A N 1
ATOM 1410 C CA . MET A 1 187 ? -8.501 5.071 10.368 1.00 92.69 187 MET A CA 1
ATOM 1411 C C . MET A 1 187 ? -7.023 5.046 10.776 1.00 92.69 187 MET A C 1
ATOM 1413 O O . MET A 1 187 ? -6.628 5.769 11.685 1.00 92.69 187 MET A O 1
ATOM 1417 N N . ILE A 1 188 ? -6.201 4.238 10.103 1.00 90.06 188 ILE A N 1
ATOM 1418 C CA . ILE A 1 188 ? -4.756 4.161 10.340 1.00 90.06 188 ILE A CA 1
ATOM 1419 C C . ILE A 1 188 ? -4.080 5.329 9.631 1.00 90.06 188 ILE A C 1
ATOM 1421 O O . ILE A 1 188 ? -4.243 5.495 8.420 1.00 90.06 188 ILE A O 1
ATOM 1425 N N . ASN A 1 189 ? -3.309 6.128 10.360 1.00 89.25 189 ASN A N 1
ATOM 1426 C CA . ASN A 1 189 ? -2.440 7.123 9.746 1.00 89.25 189 ASN A CA 1
ATOM 1427 C C . ASN A 1 189 ? -1.195 6.416 9.202 1.00 89.25 189 ASN A C 1
ATOM 1429 O O . ASN A 1 189 ? -0.520 5.717 9.952 1.00 89.25 189 ASN A O 1
ATOM 1433 N N . VAL A 1 190 ? -0.913 6.575 7.912 1.00 85.50 190 VAL A N 1
ATOM 1434 C CA . VAL A 1 190 ? 0.257 5.971 7.265 1.00 85.50 190 VAL A CA 1
ATOM 1435 C C . VAL A 1 190 ? 1.230 7.085 6.919 1.00 85.50 190 VAL A C 1
ATOM 1437 O O . VAL A 1 190 ? 0.837 8.122 6.374 1.00 85.50 190 VAL A O 1
ATOM 1440 N N . GLU A 1 191 ? 2.502 6.877 7.245 1.00 84.00 191 GLU A N 1
ATOM 1441 C CA . GLU A 1 191 ? 3.560 7.804 6.863 1.00 84.00 191 GLU A CA 1
ATOM 1442 C C . GLU A 1 191 ? 3.623 7.967 5.348 1.00 84.00 191 GLU A C 1
ATOM 1444 O O . GLU A 1 191 ? 3.478 7.007 4.590 1.00 84.00 191 GLU A O 1
ATOM 1449 N N . ILE A 1 192 ? 3.896 9.191 4.900 1.00 83.69 192 ILE A N 1
ATOM 1450 C CA . ILE A 1 192 ? 3.910 9.528 3.473 1.00 83.69 192 ILE A CA 1
ATOM 1451 C C . ILE A 1 192 ? 4.905 8.639 2.712 1.00 83.69 192 ILE A C 1
ATOM 1453 O O . ILE A 1 192 ? 4.570 8.158 1.628 1.00 83.69 192 ILE A O 1
ATOM 1457 N N . ALA A 1 193 ? 6.065 8.340 3.311 1.00 84.56 193 ALA A N 1
ATOM 1458 C CA . ALA A 1 193 ? 7.085 7.453 2.745 1.00 84.56 193 ALA A CA 1
ATOM 1459 C C . ALA A 1 193 ? 6.570 6.029 2.466 1.00 84.56 193 ALA A C 1
ATOM 1461 O O . ALA A 1 193 ? 7.010 5.385 1.521 1.00 84.56 193 ALA A O 1
ATOM 1462 N N . ASN A 1 194 ? 5.589 5.567 3.243 1.00 86.19 194 ASN A N 1
ATOM 1463 C CA . ASN A 1 194 ? 5.013 4.227 3.150 1.00 86.19 194 ASN A CA 1
ATOM 1464 C C . ASN A 1 194 ? 3.646 4.209 2.436 1.00 86.19 194 ASN A C 1
ATOM 1466 O O . ASN A 1 194 ? 2.993 3.165 2.336 1.00 86.19 194 ASN A O 1
ATOM 1470 N N . SER A 1 195 ? 3.194 5.367 1.941 1.00 84.31 195 SER A N 1
ATOM 1471 C CA . SER A 1 195 ? 1.870 5.551 1.334 1.00 84.31 195 SER A CA 1
ATOM 1472 C C . SER A 1 195 ? 1.799 5.184 -0.154 1.00 84.31 195 SER A C 1
ATOM 1474 O O . SER A 1 195 ? 0.706 5.081 -0.702 1.00 84.31 195 SER A O 1
ATOM 1476 N N . SER A 1 196 ? 2.935 5.014 -0.839 1.00 86.38 196 SER A N 1
ATOM 1477 C CA . SER A 1 196 ? 2.996 4.598 -2.251 1.00 86.38 196 SER A CA 1
ATOM 1478 C C . SER A 1 196 ? 4.371 4.096 -2.652 1.00 86.38 196 SER A C 1
ATOM 1480 O O . SER A 1 196 ? 5.350 4.406 -1.984 1.00 86.38 196 SER A O 1
ATOM 1482 N N . CYS A 1 197 ? 4.439 3.395 -3.787 1.00 84.19 197 CYS A N 1
ATOM 1483 C CA . CYS A 1 197 ? 5.685 2.914 -4.392 1.00 84.19 197 CYS A CA 1
ATOM 1484 C C . CYS A 1 197 ? 6.517 2.012 -3.471 1.00 84.19 197 CYS A C 1
ATOM 1486 O O . CYS A 1 197 ? 7.727 1.907 -3.636 1.00 84.19 197 CYS A O 1
ATOM 1488 N N . LEU A 1 198 ? 5.860 1.343 -2.520 1.00 84.94 198 LEU A N 1
ATOM 1489 C CA . LEU A 1 198 ? 6.504 0.433 -1.578 1.00 84.94 198 LEU A CA 1
ATOM 1490 C C . LEU A 1 198 ? 6.664 -0.977 -2.164 1.00 84.94 198 LEU A C 1
ATOM 1492 O O . LEU A 1 198 ? 7.599 -1.701 -1.843 1.00 84.94 198 LEU A O 1
ATOM 1496 N N . THR A 1 199 ? 5.746 -1.364 -3.047 1.00 81.69 199 THR A N 1
ATOM 1497 C CA . THR A 1 199 ? 5.832 -2.597 -3.841 1.00 81.69 199 THR A CA 1
ATOM 1498 C C . THR A 1 199 ? 6.307 -2.299 -5.261 1.00 81.69 199 THR A C 1
ATOM 1500 O O . THR A 1 199 ? 6.118 -1.190 -5.761 1.00 81.69 199 THR A O 1
ATOM 1503 N N . ALA A 1 200 ? 6.834 -3.308 -5.963 1.00 78.06 200 ALA A N 1
ATOM 1504 C CA . ALA A 1 200 ? 7.220 -3.188 -7.375 1.00 78.06 200 ALA A CA 1
ATOM 1505 C C . ALA A 1 200 ? 6.051 -2.773 -8.297 1.00 78.06 200 ALA A C 1
ATOM 1507 O O . ALA A 1 200 ? 6.269 -2.186 -9.351 1.00 78.06 200 ALA A O 1
ATOM 1508 N N . SER A 1 201 ? 4.807 -3.045 -7.887 1.00 80.25 201 SER A N 1
ATOM 1509 C CA . SER A 1 201 ? 3.584 -2.611 -8.572 1.00 80.25 201 SER A CA 1
ATOM 1510 C C . SER A 1 201 ? 3.129 -1.190 -8.211 1.00 80.25 201 SER A C 1
ATOM 1512 O O . SER A 1 201 ? 2.077 -0.760 -8.672 1.00 80.25 201 SER A O 1
ATOM 1514 N N . GLY A 1 202 ? 3.871 -0.460 -7.373 1.00 85.31 202 GLY A N 1
ATOM 1515 C CA . GLY A 1 202 ? 3.568 0.930 -7.019 1.00 85.31 202 GLY A CA 1
ATOM 1516 C C . GLY A 1 202 ? 2.647 1.127 -5.805 1.00 85.31 202 GLY A C 1
ATOM 1517 O O . GLY A 1 202 ? 2.340 2.266 -5.458 1.00 85.31 202 GLY A O 1
ATOM 1518 N N . LEU A 1 203 ? 2.214 0.053 -5.136 1.00 87.69 203 LEU A N 1
ATOM 1519 C CA . LEU A 1 203 ? 1.259 0.109 -4.012 1.00 87.69 203 LEU A CA 1
ATOM 1520 C C . LEU A 1 203 ? 1.931 0.474 -2.680 1.00 87.69 203 LEU A C 1
ATOM 1522 O O . LEU A 1 203 ? 3.112 0.164 -2.496 1.00 87.69 203 LEU A O 1
ATOM 1526 N N . GLY A 1 204 ? 1.177 1.093 -1.764 1.00 90.12 204 GLY A N 1
ATOM 1527 C CA . GLY A 1 204 ? 1.592 1.422 -0.394 1.00 90.12 204 GLY A CA 1
ATOM 1528 C C . GLY A 1 204 ? 1.133 0.406 0.663 1.00 90.12 204 GLY A C 1
ATOM 1529 O O . GLY A 1 204 ? 0.568 -0.646 0.353 1.00 90.12 204 GLY A O 1
ATOM 1530 N N . LEU A 1 205 ? 1.379 0.710 1.945 1.00 90.81 205 LEU A N 1
ATOM 1531 C CA . LEU A 1 205 ? 1.000 -0.173 3.062 1.00 90.81 205 LEU A CA 1
ATOM 1532 C C . LEU A 1 205 ? -0.513 -0.285 3.277 1.00 90.81 205 LEU A C 1
ATOM 1534 O O . LEU A 1 205 ? -0.979 -1.305 3.784 1.00 90.81 205 LEU A O 1
ATOM 1538 N N . ARG A 1 206 ? -1.291 0.745 2.920 1.00 93.38 206 ARG A N 1
ATOM 1539 C CA . ARG A 1 206 ? -2.742 0.747 3.159 1.00 93.38 206 ARG A CA 1
ATOM 1540 C C . ARG A 1 206 ? -3.451 -0.265 2.269 1.00 93.38 206 ARG A C 1
ATOM 1542 O O . ARG A 1 206 ? -4.294 -1.012 2.751 1.00 93.38 206 ARG A O 1
ATOM 1549 N N . GLU A 1 207 ? -3.093 -0.292 0.994 1.00 92.50 207 GLU A N 1
ATOM 1550 C CA . GLU A 1 207 ? -3.655 -1.180 -0.021 1.00 92.50 207 GLU A CA 1
ATOM 1551 C C . GLU A 1 207 ? -3.160 -2.616 0.140 1.00 92.50 207 GLU A C 1
ATOM 1553 O O . GLU A 1 207 ? -3.836 -3.551 -0.277 1.00 92.50 207 GLU A O 1
ATOM 1558 N N . THR A 1 208 ? -1.981 -2.792 0.734 1.00 89.56 208 THR A N 1
ATOM 1559 C CA . THR A 1 208 ? -1.363 -4.100 0.948 1.00 89.56 208 THR A CA 1
ATOM 1560 C C . THR A 1 208 ? -1.591 -4.560 2.387 1.00 89.56 208 THR A C 1
ATOM 1562 O O . THR A 1 208 ? -2.670 -5.046 2.714 1.00 89.56 208 THR A O 1
ATOM 1565 N N . LEU A 1 209 ? -0.611 -4.349 3.264 1.00 87.94 209 LEU A N 1
ATOM 1566 C CA . LEU A 1 209 ? -0.567 -4.839 4.636 1.00 87.94 209 LEU A CA 1
ATOM 1567 C C . LEU A 1 209 ? -1.852 -4.548 5.424 1.00 87.94 209 LEU A C 1
ATOM 1569 O O . LEU A 1 209 ? -2.468 -5.470 5.957 1.00 87.94 209 LEU A O 1
ATOM 1573 N N . PHE A 1 210 ? -2.287 -3.287 5.501 1.00 89.56 210 PHE A N 1
ATOM 1574 C CA . PHE A 1 210 ? -3.439 -2.941 6.339 1.00 89.56 210 PHE A CA 1
ATOM 1575 C C . PHE A 1 210 ? -4.758 -3.423 5.757 1.00 89.56 210 PHE A C 1
ATOM 1577 O O . PHE A 1 210 ? -5.658 -3.770 6.521 1.00 89.56 210 PHE A O 1
ATOM 1584 N N . TYR A 1 211 ? -4.888 -3.501 4.435 1.00 90.88 211 TYR A N 1
ATOM 1585 C CA . TYR A 1 211 ? -6.068 -4.116 3.848 1.00 90.88 211 TYR A CA 1
ATOM 1586 C C . TYR A 1 211 ? -6.097 -5.627 4.082 1.00 90.88 211 TYR A C 1
ATOM 1588 O O . TYR A 1 211 ? -7.157 -6.163 4.389 1.00 90.88 211 TYR A O 1
ATOM 1596 N N . SER A 1 212 ? -4.959 -6.317 4.018 1.00 85.75 212 SER A N 1
ATOM 1597 C CA . SER A 1 212 ? -4.906 -7.748 4.333 1.00 85.75 212 SER A CA 1
ATOM 1598 C C . SER A 1 212 ? -5.275 -8.026 5.798 1.00 85.75 212 SER A C 1
ATOM 1600 O O . SER A 1 212 ? -5.999 -8.981 6.065 1.00 85.75 212 SER A O 1
ATOM 1602 N N . LEU A 1 213 ? -4.841 -7.170 6.733 1.00 84.50 213 LEU A N 1
ATOM 1603 C CA . LEU A 1 213 ? -5.122 -7.313 8.169 1.00 84.50 213 LEU A CA 1
ATOM 1604 C C . LEU A 1 213 ? -6.560 -6.927 8.544 1.00 84.50 213 LEU A C 1
ATOM 1606 O O . LEU A 1 213 ? -7.265 -7.668 9.225 1.00 84.50 213 LEU A O 1
ATOM 1610 N N . PHE A 1 214 ? -7.012 -5.749 8.115 1.00 88.50 214 PHE A N 1
ATOM 1611 C CA . PHE A 1 214 ? -8.296 -5.192 8.543 1.00 88.50 214 PHE A CA 1
ATOM 1612 C C . PHE A 1 214 ? -9.418 -5.426 7.545 1.00 88.50 214 PHE A C 1
ATOM 1614 O O . PHE A 1 214 ? -10.585 -5.370 7.923 1.00 88.50 214 PHE A O 1
ATOM 1621 N N . SER A 1 215 ? -9.100 -5.685 6.278 1.00 89.88 215 SER A N 1
ATOM 1622 C CA . SER A 1 215 ? -10.071 -5.864 5.202 1.00 89.88 215 SER A CA 1
ATOM 1623 C C . SER A 1 215 ? -11.163 -4.784 5.260 1.00 89.88 215 SER A C 1
ATOM 1625 O O . SER A 1 215 ? -10.862 -3.588 5.294 1.00 89.88 215 SER A O 1
ATOM 1627 N N . ARG A 1 216 ? -12.440 -5.178 5.309 1.00 92.81 216 ARG A N 1
ATOM 1628 C CA . ARG A 1 216 ? -13.591 -4.278 5.472 1.00 92.81 216 ARG A CA 1
ATOM 1629 C C . ARG A 1 216 ? -14.116 -4.231 6.913 1.00 92.81 216 ARG A C 1
ATOM 1631 O O . ARG A 1 216 ? -15.316 -4.037 7.103 1.00 92.81 216 ARG A O 1
ATOM 1638 N N . LEU A 1 217 ? -13.254 -4.400 7.920 1.00 94.06 217 LEU A N 1
ATOM 1639 C CA . LEU A 1 217 ? -13.618 -4.275 9.336 1.00 94.06 217 LEU A CA 1
ATOM 1640 C C . LEU A 1 217 ? -14.246 -2.901 9.601 1.00 94.06 217 LEU A C 1
ATOM 1642 O O . LEU A 1 217 ? -13.622 -1.865 9.366 1.00 94.06 217 LEU A O 1
ATOM 1646 N N . GLN A 1 218 ? -15.485 -2.899 10.086 1.00 95.62 218 GLN A N 1
ATOM 1647 C CA . GLN A 1 218 ? -16.282 -1.686 10.282 1.00 95.62 218 GLN A CA 1
ATOM 1648 C C . GLN A 1 218 ? -16.141 -1.170 11.718 1.00 95.62 218 GLN A C 1
ATOM 1650 O O . GLN A 1 218 ? -16.144 -1.958 12.663 1.00 95.62 218 GLN A O 1
ATOM 1655 N N . VAL A 1 219 ? -16.054 0.147 11.909 1.00 96.69 219 VAL A N 1
ATOM 1656 C CA . VAL A 1 219 ? -15.982 0.762 13.243 1.00 96.69 219 VAL A CA 1
ATOM 1657 C C . VAL A 1 219 ? -17.252 1.557 13.522 1.00 96.69 219 VAL A C 1
ATOM 1659 O O . VAL A 1 219 ? -17.707 2.342 12.689 1.00 96.69 219 VAL A O 1
ATOM 1662 N N . TYR A 1 220 ? -17.817 1.358 14.710 1.00 96.81 220 TYR A N 1
ATOM 1663 C CA . TYR A 1 220 ? -19.062 1.961 15.169 1.00 96.81 220 TYR A CA 1
ATOM 1664 C C . TYR A 1 220 ? -18.876 2.766 16.455 1.00 96.81 220 TYR A C 1
ATOM 1666 O O . TYR A 1 220 ? -18.000 2.479 17.268 1.00 96.81 220 TYR A O 1
ATOM 1674 N N . LYS A 1 221 ? -19.747 3.752 16.682 1.00 96.44 221 LYS A N 1
ATOM 1675 C CA . LYS A 1 221 ? -19.747 4.554 17.916 1.00 96.44 221 LYS A CA 1
ATOM 1676 C C . LYS A 1 221 ? -20.089 3.719 19.151 1.00 96.44 221 LYS A C 1
ATOM 1678 O O . LYS A 1 221 ? -19.333 3.737 20.116 1.00 96.44 221 LYS A O 1
ATOM 1683 N N . THR A 1 222 ? -21.195 2.976 19.116 1.00 96.50 222 THR A N 1
ATOM 1684 C CA . THR A 1 222 ? -21.686 2.188 20.261 1.00 96.50 222 THR A CA 1
ATOM 1685 C C . THR A 1 222 ? -21.984 0.740 19.885 1.00 96.50 222 THR A C 1
ATOM 1687 O O . THR A 1 222 ? -22.263 0.424 18.724 1.00 96.50 222 THR A O 1
ATOM 1690 N N . ARG A 1 223 ? -21.975 -0.156 20.879 1.00 94.56 223 ARG A N 1
ATOM 1691 C CA . ARG A 1 223 ? -22.315 -1.572 20.705 1.00 94.56 223 ARG A CA 1
ATOM 1692 C C . ARG A 1 223 ? -23.749 -1.725 20.202 1.00 94.56 223 ARG A C 1
ATOM 1694 O O . ARG A 1 223 ? -24.005 -2.559 19.343 1.00 94.56 223 ARG A O 1
ATOM 1701 N N . THR A 1 224 ? -24.676 -0.902 20.687 1.00 94.56 224 THR A N 1
ATOM 1702 C CA . THR A 1 224 ? -26.090 -0.933 20.278 1.00 94.56 224 THR A CA 1
ATOM 1703 C C . THR A 1 224 ? -26.270 -0.597 18.797 1.00 94.56 224 THR A C 1
ATOM 1705 O O . THR A 1 224 ? -26.983 -1.303 18.080 1.00 94.56 224 THR A O 1
ATOM 1708 N N . GLU A 1 225 ? -25.599 0.448 18.308 1.00 94.56 225 GLU A N 1
ATOM 1709 C CA . GLU A 1 225 ? -25.664 0.819 16.890 1.00 94.56 225 GLU A CA 1
ATOM 1710 C C . GLU A 1 225 ? -24.961 -0.211 15.999 1.00 94.56 225 GLU A C 1
ATOM 1712 O O . GLU A 1 225 ? -25.467 -0.528 14.924 1.00 94.56 225 GLU A O 1
ATOM 1717 N N . MET A 1 226 ? -23.844 -0.782 16.467 1.00 94.75 226 MET A N 1
ATOM 1718 C CA . MET A 1 226 ? -23.164 -1.890 15.790 1.00 94.75 226 MET A CA 1
ATOM 1719 C C . MET A 1 226 ? -24.098 -3.097 15.624 1.00 94.75 226 MET A C 1
ATOM 1721 O O . MET A 1 226 ? -24.231 -3.628 14.525 1.00 94.75 226 MET A O 1
ATOM 1725 N N . MET A 1 227 ? -24.803 -3.499 16.686 1.00 91.56 227 MET A N 1
ATOM 1726 C CA . MET A 1 227 ? -25.753 -4.619 16.638 1.00 91.56 227 MET A CA 1
ATOM 1727 C C . MET A 1 227 ? -26.956 -4.331 15.735 1.00 91.56 227 MET A C 1
ATOM 1729 O O . MET A 1 227 ? -27.431 -5.224 15.038 1.00 91.56 227 MET A O 1
ATOM 1733 N N . SER A 1 228 ? -27.422 -3.082 15.692 1.00 91.12 228 SER A N 1
ATOM 1734 C CA . SER A 1 228 ? -28.506 -2.669 14.788 1.00 91.12 228 SER A CA 1
ATOM 1735 C C . SER A 1 228 ? -28.099 -2.754 13.311 1.00 91.12 228 SER A C 1
ATOM 1737 O O . SER A 1 228 ? -28.947 -2.904 12.435 1.00 91.12 228 SER A O 1
ATOM 1739 N N . ALA A 1 229 ? -26.796 -2.683 13.030 1.00 91.81 229 ALA A N 1
ATOM 1740 C CA . ALA A 1 229 ? -26.228 -2.756 11.691 1.00 91.81 229 ALA A CA 1
ATOM 1741 C C . ALA A 1 229 ? -25.765 -4.165 11.284 1.00 91.81 229 ALA A C 1
ATOM 1743 O O . ALA A 1 229 ? -25.212 -4.314 10.195 1.00 91.81 229 ALA A O 1
ATOM 1744 N N . LEU A 1 230 ? -26.010 -5.194 12.109 1.00 90.00 230 LEU A N 1
ATOM 1745 C CA . LEU A 1 230 ? -25.553 -6.573 11.884 1.00 90.00 230 LEU A CA 1
ATOM 1746 C C . LEU A 1 230 ? -25.816 -7.110 10.460 1.00 90.00 230 LEU A C 1
ATOM 1748 O O . LEU A 1 230 ? -24.902 -7.712 9.901 1.00 90.00 230 LEU A O 1
ATOM 1752 N N . PRO A 1 231 ? -26.972 -6.846 9.808 1.00 88.81 231 PRO A N 1
ATOM 1753 C CA . PRO A 1 231 ? -27.215 -7.304 8.435 1.00 88.81 231 PRO A CA 1
ATOM 1754 C C . PRO A 1 231 ? -26.260 -6.722 7.378 1.00 88.81 231 PRO A C 1
ATOM 1756 O O . PRO A 1 231 ? -26.222 -7.213 6.255 1.00 88.81 231 PRO A O 1
ATOM 1759 N N . CYS A 1 232 ? -25.527 -5.655 7.708 1.00 88.00 232 CYS A N 1
ATOM 1760 C CA . CYS A 1 232 ? -24.607 -4.957 6.809 1.00 88.00 232 CYS A CA 1
ATOM 1761 C C . CYS A 1 232 ? -23.124 -5.272 7.093 1.00 88.00 232 CYS A C 1
ATOM 1763 O O . CYS A 1 232 ? -22.247 -4.712 6.430 1.00 88.00 232 CYS A O 1
ATOM 1765 N N . ILE A 1 233 ? -22.826 -6.112 8.091 1.00 90.19 233 ILE A N 1
ATOM 1766 C CA . ILE A 1 233 ? -21.460 -6.418 8.538 1.00 90.19 233 ILE A CA 1
ATOM 1767 C C . ILE A 1 233 ? -20.985 -7.721 7.883 1.00 90.19 233 ILE A C 1
ATOM 1769 O O . ILE A 1 233 ? -21.612 -8.761 8.058 1.00 90.19 233 ILE A O 1
ATOM 1773 N N . SER A 1 234 ? -19.867 -7.668 7.149 1.00 84.50 234 SER A N 1
ATOM 1774 C CA . SER A 1 234 ? -19.295 -8.821 6.427 1.00 84.50 234 SER A CA 1
ATOM 1775 C C . SER A 1 234 ? -17.977 -9.330 7.018 1.00 84.50 234 SER A C 1
ATOM 1777 O O . SER A 1 234 ? -17.814 -10.526 7.222 1.00 84.50 234 SER A O 1
ATOM 1779 N N . ASP A 1 235 ? -17.038 -8.428 7.321 1.00 86.12 235 ASP A N 1
ATOM 1780 C CA . ASP A 1 235 ? -15.660 -8.768 7.721 1.00 86.12 235 ASP A CA 1
ATOM 1781 C C . ASP A 1 235 ? -15.388 -8.578 9.220 1.00 86.12 235 ASP A C 1
ATOM 1783 O O . ASP A 1 235 ? -14.249 -8.645 9.678 1.00 86.12 235 ASP A O 1
ATOM 1787 N N . GLY A 1 236 ? -16.457 -8.378 9.991 1.00 92.19 236 GLY A N 1
ATOM 1788 C CA . GLY A 1 236 ? -16.421 -8.056 11.411 1.00 92.19 236 GLY A CA 1
ATOM 1789 C C . GLY A 1 236 ? -16.691 -6.579 11.692 1.00 92.19 236 GLY A C 1
ATOM 1790 O O . GLY A 1 236 ? -16.753 -5.738 10.788 1.00 92.19 236 GLY A O 1
ATOM 1791 N N . ALA A 1 237 ? -16.850 -6.266 12.973 1.00 94.69 237 ALA A N 1
ATOM 1792 C CA . ALA A 1 237 ? -17.075 -4.905 13.434 1.00 94.69 237 ALA A CA 1
ATOM 1793 C C . ALA A 1 237 ? -16.538 -4.672 14.849 1.00 94.69 237 ALA A C 1
ATOM 1795 O O . ALA A 1 237 ? -16.484 -5.591 15.669 1.00 94.69 237 ALA A O 1
ATOM 1796 N N . LEU A 1 238 ? -16.176 -3.425 15.132 1.00 95.44 238 LEU A N 1
ATOM 1797 C CA . LEU A 1 238 ? -15.792 -2.937 16.451 1.00 95.44 238 LEU A CA 1
ATOM 1798 C C . LEU A 1 238 ? -16.691 -1.776 16.856 1.00 95.44 238 LEU A C 1
ATOM 1800 O O . LEU A 1 238 ? -17.107 -0.991 16.006 1.00 95.44 238 LEU A O 1
ATOM 1804 N N . SER A 1 239 ? -16.928 -1.622 18.154 1.00 95.94 239 SER A N 1
ATOM 1805 C CA . SER A 1 239 ? -17.514 -0.406 18.710 1.00 95.94 239 SER A CA 1
ATOM 1806 C C . SER A 1 239 ? -16.571 0.267 19.704 1.00 95.94 239 SER A C 1
ATOM 1808 O O . SER A 1 239 ? -15.819 -0.408 20.411 1.00 95.94 239 SER A O 1
ATOM 1810 N N . LEU A 1 240 ? -16.604 1.602 19.769 1.00 95.06 240 LEU A N 1
ATOM 1811 C CA . LEU A 1 240 ? -15.712 2.376 20.645 1.00 95.06 240 LEU A CA 1
ATOM 1812 C C . LEU A 1 240 ? -15.956 2.115 22.144 1.00 95.06 240 LEU A C 1
ATOM 1814 O O . LEU A 1 240 ? -15.052 2.29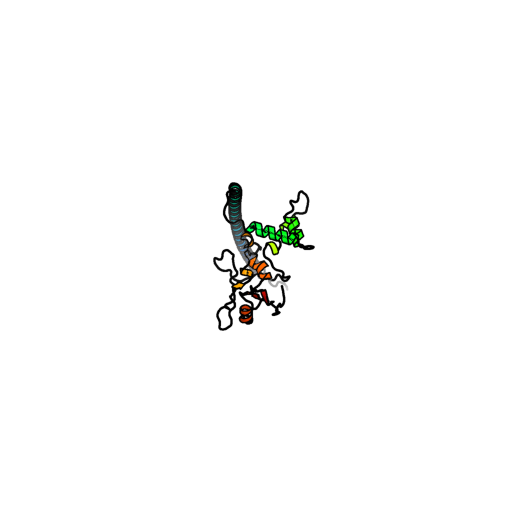6 22.951 1.00 95.06 240 LEU A O 1
ATOM 1818 N N . ASP A 1 241 ? -17.141 1.624 22.517 1.00 93.94 241 ASP A N 1
ATOM 1819 C CA . ASP A 1 241 ? -17.497 1.150 23.867 1.00 93.94 241 ASP A CA 1
ATOM 1820 C C . ASP A 1 241 ? -17.132 -0.337 24.119 1.00 93.94 241 ASP A C 1
ATOM 1822 O O . ASP A 1 241 ? -17.641 -0.986 25.041 1.00 93.94 241 ASP A O 1
ATOM 1826 N N . GLY A 1 242 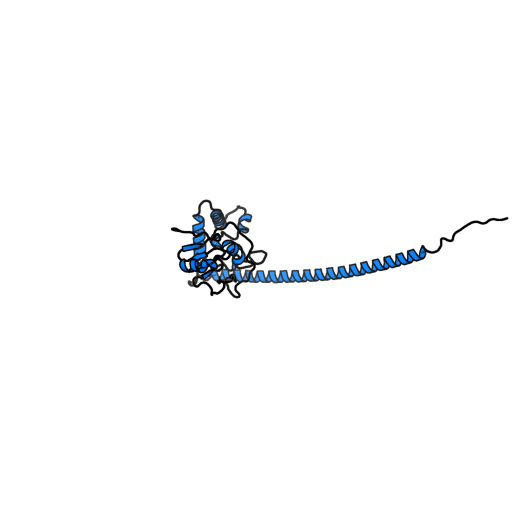? -16.241 -0.901 23.293 1.00 90.00 242 GLY A N 1
ATOM 1827 C CA . GLY A 1 242 ? -15.572 -2.187 23.522 1.00 90.00 242 GLY A CA 1
ATOM 1828 C C . GLY A 1 242 ? -16.271 -3.421 22.941 1.00 90.00 242 GLY A C 1
ATOM 1829 O O . GLY A 1 242 ? -15.884 -4.556 23.248 1.00 90.00 242 GLY A O 1
ATOM 1830 N N . GLY A 1 243 ? -17.311 -3.245 22.127 1.00 91.19 243 GLY A N 1
ATOM 1831 C CA . GLY A 1 243 ? -17.963 -4.330 21.391 1.00 91.19 243 GLY A CA 1
ATOM 1832 C C . GLY A 1 243 ? -17.103 -4.843 20.236 1.00 91.19 243 GLY A C 1
ATOM 1833 O O . GLY A 1 243 ? -16.335 -4.097 19.636 1.00 91.19 243 GLY A O 1
ATOM 1834 N N . MET A 1 244 ? -17.211 -6.141 19.941 1.00 92.19 244 MET A N 1
ATOM 1835 C CA . MET A 1 244 ? -16.495 -6.773 18.831 1.00 92.19 244 MET A CA 1
ATOM 1836 C C . MET A 1 244 ? -17.278 -7.944 18.252 1.00 92.19 244 MET A C 1
ATOM 1838 O O . MET A 1 244 ? -17.768 -8.802 18.990 1.00 92.19 244 MET A O 1
ATOM 1842 N N . ILE A 1 245 ? -17.335 -7.969 16.925 1.00 90.38 245 ILE A N 1
ATOM 1843 C CA . ILE A 1 245 ? -17.915 -9.016 16.092 1.00 90.38 245 ILE A CA 1
ATOM 1844 C C . ILE A 1 245 ? -16.800 -9.522 15.181 1.00 90.38 245 ILE A C 1
ATOM 1846 O O . ILE A 1 245 ? -16.227 -8.745 14.416 1.00 90.38 245 ILE A O 1
ATOM 1850 N N . LYS A 1 246 ? -16.475 -10.813 15.265 1.00 85.62 246 LYS A N 1
ATOM 1851 C CA . LYS A 1 246 ? -15.485 -11.439 14.377 1.00 85.62 246 LYS A CA 1
ATOM 1852 C C . LYS A 1 246 ? -16.115 -11.773 13.020 1.00 85.62 246 LYS A C 1
ATOM 1854 O O . LYS A 1 246 ? -17.324 -11.971 12.942 1.00 85.62 246 LYS A O 1
ATOM 1859 N N . ARG A 1 247 ? -15.299 -11.916 11.967 1.00 75.56 247 ARG A N 1
ATOM 1860 C CA . ARG A 1 247 ? -15.732 -12.308 10.603 1.00 75.56 247 ARG A CA 1
ATOM 1861 C C . ARG A 1 247 ? -16.600 -13.578 10.573 1.00 75.56 247 ARG A C 1
ATOM 1863 O O . ARG A 1 247 ? -17.500 -13.701 9.757 1.00 75.56 247 ARG A O 1
ATOM 1870 N N . THR A 1 248 ? -16.372 -14.505 11.499 1.00 67.06 248 THR A N 1
ATOM 1871 C CA . THR A 1 248 ? -17.149 -15.745 11.674 1.00 67.06 248 THR A CA 1
ATOM 1872 C C . THR A 1 248 ? -18.519 -15.548 12.339 1.00 67.06 248 THR A C 1
ATOM 1874 O O . THR A 1 248 ? -19.230 -16.521 12.565 1.00 67.06 248 THR A O 1
ATOM 1877 N N . GLY A 1 249 ? -18.893 -14.314 12.687 1.00 62.12 249 GLY A N 1
ATOM 1878 C CA . GLY A 1 249 ? -20.134 -13.993 13.395 1.00 62.12 249 GLY A CA 1
ATOM 1879 C C . GLY A 1 249 ? -20.086 -14.250 14.905 1.00 62.12 249 GLY A C 1
ATOM 1880 O O . GLY A 1 249 ? -21.079 -14.018 15.590 1.00 62.12 249 GLY A O 1
ATOM 1881 N N . PHE A 1 250 ? -18.950 -14.701 15.455 1.00 65.12 250 PHE A N 1
ATOM 1882 C CA . PHE A 1 250 ? -18.794 -14.882 16.900 1.00 65.12 250 PHE A CA 1
ATOM 1883 C C . PHE A 1 250 ? -18.633 -13.543 17.630 1.00 65.12 250 PHE A C 1
ATOM 1885 O O . PHE A 1 250 ? -17.862 -12.669 17.216 1.00 65.12 250 PHE A O 1
ATOM 1892 N N . PHE A 1 251 ? -19.323 -13.427 18.764 1.00 68.62 251 PHE A N 1
ATOM 1893 C CA . PHE A 1 251 ? -19.261 -12.280 19.665 1.00 68.62 251 PHE A CA 1
ATOM 1894 C C . PHE A 1 251 ? -18.234 -12.522 20.769 1.00 68.62 251 PHE A C 1
ATOM 1896 O O . PHE A 1 251 ? -18.186 -13.600 21.360 1.00 68.62 251 PHE A O 1
ATOM 1903 N N . SER A 1 252 ? -17.445 -11.500 21.093 1.00 69.12 252 SER A N 1
ATOM 1904 C CA . SER A 1 252 ? -16.630 -11.506 22.310 1.00 69.12 252 SER A CA 1
ATOM 1905 C C . SER A 1 252 ? -17.384 -10.796 23.431 1.00 69.12 252 SER A C 1
ATOM 1907 O O . SER A 1 252 ? -17.679 -9.605 23.334 1.00 69.12 252 SER A O 1
ATOM 1909 N N . LEU A 1 253 ? -17.708 -11.550 24.481 1.00 65.50 253 LEU A N 1
ATOM 1910 C CA . LEU A 1 253 ? -18.398 -11.096 25.688 1.00 65.50 253 LEU A CA 1
ATOM 1911 C C . LEU A 1 253 ? -17.454 -11.246 26.889 1.00 65.50 253 LEU A C 1
ATOM 1913 O O . LEU A 1 253 ? -16.679 -12.199 26.934 1.00 65.50 253 LEU A O 1
ATOM 1917 N N . GLY A 1 254 ? -17.542 -10.330 27.855 1.00 62.44 254 GLY A N 1
ATOM 1918 C CA . GLY A 1 254 ? -16.714 -10.336 29.068 1.00 62.44 254 GLY A CA 1
ATOM 1919 C C . GLY A 1 254 ? -15.796 -9.118 29.195 1.00 62.44 254 GLY A C 1
ATOM 1920 O O . GLY A 1 254 ? -15.781 -8.241 28.329 1.00 62.44 254 GLY A O 1
ATOM 1921 N N . SER A 1 255 ? -15.066 -9.050 30.310 1.00 54.19 255 SER A N 1
ATOM 1922 C CA . SER A 1 255 ? -14.049 -8.026 30.563 1.00 54.19 255 SER A CA 1
ATOM 1923 C C . SER A 1 255 ? -12.879 -8.165 29.591 1.00 54.19 255 SER A C 1
ATOM 1925 O O . SER A 1 255 ? -12.461 -9.281 29.278 1.00 54.19 255 SER A O 1
ATOM 1927 N N . ARG A 1 256 ? -12.369 -7.021 29.136 1.00 56.84 256 ARG A N 1
ATOM 1928 C CA . ARG A 1 256 ? -11.140 -6.899 28.352 1.00 56.84 256 ARG A CA 1
ATOM 1929 C C . ARG A 1 256 ? -10.012 -6.410 29.237 1.00 56.84 256 ARG A C 1
ATOM 1931 O O . ARG A 1 256 ? -10.317 -5.571 30.113 1.00 56.84 256 ARG A O 1
#

Radius of gyration: 35.97 Å; chains: 1; bounding box: 66×83×127 Å

Organism: NCBI:txid152371